Protein AF-A0A6A3EBI2-F1 (afdb_monomer_lite)

Radius of gyration: 30.28 Å; chains: 1; bounding box: 78×58×72 Å

Organism: NCBI:txid53985

Sequence (293 aa):
MKSRADHVVRTELGTLVKALDQPSITAEKAAHAWDVTKTNIVVGILRARREAKRSRKGTYRKKLKRLYRRLKRIAEYARVETGDYPLPHDALDALQAKARELTERIATLKREWARTKAQGLFQSHAWTPGKTTMQFFQRISCKFGDNVIPALSMPNGEVATGPQDKADTLAARWSTVMQGAATSQSNIDQVCHWMPQADGADVAAFANADIITTDRVAAAIRACKPGKACGPDRLGNDWYREYEDLLAPLLTRLYKLWYAAGVFPSSFLTADILCLKKGGGGLRVPMATGSRC

pLDDT: mean 80.33, std 16.61, range [28.33, 97.69]

Secondary structure (DSSP, 8-state):
-HHHHHHHHHHHHHHHHHHHTSTT--HHHHHHHHHHHHHHHHHHHHHHHHHHHHH--S-HHHHHHHHHHHHHHHHHHHHHTTSSSPPPHHHHHHHHHHHHHHHHHHHHHHHHHHHHHHHHHHHHH---TT--THHHHTTS----S---PPPPBPTTS-B--SHHHHHHHHHHHHHHHHSSPPPPHHHHHHHHHTSPPP-SHHHHHHSSGGG--HHHHHHHHHHS-TTPPP-TT---HHHHHHTHHHHHHHHHHHHHHHHHHT---GGGG---------SSSS-----------

Structure (mmCIF, N/CA/C/O backbone):
data_AF-A0A6A3EBI2-F1
#
_entry.id   AF-A0A6A3EBI2-F1
#
loop_
_atom_site.group_PDB
_atom_site.id
_atom_site.type_symbol
_atom_site.label_atom_id
_atom_site.label_alt_id
_atom_site.label_comp_id
_atom_site.label_asym_id
_atom_site.label_entity_id
_atom_site.label_seq_id
_atom_site.pdbx_PDB_ins_code
_atom_site.Cartn_x
_atom_site.Cartn_y
_atom_site.Cartn_z
_atom_site.occupancy
_atom_site.B_iso_or_equiv
_atom_site.auth_seq_id
_atom_site.auth_comp_id
_atom_site.auth_asym_id
_atom_site.auth_atom_id
_atom_site.pdbx_PDB_model_num
ATOM 1 N N . MET A 1 1 ? 6.589 -12.826 -8.577 1.00 60.03 1 MET A N 1
ATOM 2 C CA . MET A 1 1 ? 6.251 -11.467 -8.080 1.00 60.03 1 MET A CA 1
ATOM 3 C C . MET A 1 1 ? 5.370 -11.581 -6.852 1.00 60.03 1 MET A C 1
ATOM 5 O O . MET A 1 1 ? 5.791 -11.071 -5.828 1.00 60.03 1 MET A O 1
ATOM 9 N N . LYS A 1 2 ? 4.238 -12.301 -6.944 1.00 72.50 2 LYS A N 1
ATOM 10 C CA . LYS A 1 2 ? 3.312 -12.547 -5.829 1.00 72.50 2 LYS A CA 1
ATOM 11 C C . LYS A 1 2 ? 4.006 -13.131 -4.585 1.00 72.50 2 LYS A C 1
ATOM 13 O O . LYS A 1 2 ? 4.011 -12.474 -3.562 1.00 72.50 2 LYS A O 1
ATOM 18 N N . SER A 1 3 ? 4.759 -14.225 -4.734 1.00 83.06 3 SER A N 1
ATOM 19 C CA . SER A 1 3 ? 5.489 -14.870 -3.618 1.00 83.06 3 SER A CA 1
ATOM 20 C C . SER A 1 3 ? 6.466 -13.957 -2.844 1.00 83.06 3 SER A C 1
ATOM 22 O O . SER A 1 3 ? 6.566 -14.077 -1.631 1.00 83.06 3 SER A O 1
ATOM 24 N N . ARG A 1 4 ? 7.158 -13.005 -3.496 1.00 85.19 4 ARG A N 1
ATOM 25 C CA . ARG A 1 4 ? 8.083 -12.093 -2.784 1.00 85.19 4 ARG A CA 1
ATOM 26 C C . ARG A 1 4 ? 7.354 -11.009 -1.995 1.00 85.19 4 ARG A C 1
ATOM 28 O O . ARG A 1 4 ? 7.833 -10.611 -0.946 1.00 85.19 4 ARG A O 1
ATOM 35 N N . ALA A 1 5 ? 6.248 -10.501 -2.535 1.00 88.50 5 ALA A N 1
ATOM 36 C CA . ALA A 1 5 ? 5.425 -9.517 -1.839 1.00 88.50 5 ALA A CA 1
ATOM 37 C C . ALA A 1 5 ? 4.689 -10.168 -0.658 1.00 88.50 5 ALA A C 1
ATOM 39 O O . ALA A 1 5 ? 4.679 -9.600 0.423 1.00 88.50 5 ALA A O 1
ATOM 40 N N . ASP A 1 6 ? 4.170 -11.380 -0.858 1.00 92.88 6 ASP A N 1
ATOM 41 C CA . ASP A 1 6 ? 3.509 -12.179 0.179 1.00 92.88 6 ASP A CA 1
ATOM 42 C C . ASP A 1 6 ? 4.455 -12.501 1.347 1.00 92.88 6 ASP A C 1
ATOM 44 O O . ASP A 1 6 ? 4.097 -12.288 2.502 1.00 92.88 6 ASP A O 1
ATOM 48 N N . HIS A 1 7 ? 5.705 -12.890 1.058 1.00 93.88 7 HIS A N 1
ATOM 49 C CA . HIS A 1 7 ? 6.719 -13.097 2.096 1.00 93.88 7 HIS A CA 1
ATOM 50 C C . HIS A 1 7 ? 6.942 -11.843 2.953 1.00 93.88 7 HIS A C 1
ATOM 52 O O . HIS A 1 7 ? 6.914 -11.936 4.173 1.00 93.88 7 HIS A O 1
ATOM 58 N N . VAL A 1 8 ? 7.091 -10.666 2.330 1.00 95.19 8 VAL A N 1
ATOM 59 C CA . VAL A 1 8 ? 7.249 -9.396 3.061 1.00 95.19 8 VAL A CA 1
ATOM 60 C C . VAL A 1 8 ? 6.057 -9.137 3.978 1.00 95.19 8 VAL A C 1
ATOM 62 O O . VAL A 1 8 ? 6.258 -8.843 5.150 1.00 95.19 8 VAL A O 1
ATOM 65 N N . VAL A 1 9 ? 4.826 -9.260 3.470 1.00 96.06 9 VAL A N 1
ATOM 66 C CA . VAL A 1 9 ? 3.624 -8.995 4.275 1.00 96.06 9 VAL A CA 1
ATOM 67 C C . VAL A 1 9 ? 3.578 -9.922 5.487 1.00 96.06 9 VAL A C 1
ATOM 69 O O . VAL A 1 9 ? 3.429 -9.452 6.611 1.00 96.06 9 VAL A O 1
ATOM 72 N N . ARG A 1 10 ? 3.770 -11.228 5.280 1.00 96.75 10 ARG A N 1
ATOM 73 C CA . ARG A 1 10 ? 3.740 -12.223 6.361 1.00 96.75 10 ARG A CA 1
ATOM 74 C C . ARG A 1 10 ? 4.833 -11.986 7.400 1.00 96.75 10 ARG A C 1
ATOM 76 O O . ARG A 1 10 ? 4.567 -12.118 8.590 1.00 96.75 10 ARG A O 1
ATOM 83 N N . THR A 1 11 ? 6.038 -11.618 6.971 1.00 97.19 11 THR A N 1
ATOM 84 C CA . THR A 1 11 ? 7.157 -11.333 7.878 1.00 97.19 11 THR A CA 1
ATOM 85 C C . THR A 1 11 ? 6.899 -10.094 8.733 1.00 97.19 11 THR A C 1
ATOM 87 O O . THR A 1 11 ? 7.099 -10.146 9.947 1.00 97.19 11 THR A O 1
ATOM 90 N N . GLU A 1 12 ? 6.431 -8.998 8.134 1.00 97.69 12 GLU A N 1
ATOM 91 C CA . GLU A 1 12 ? 6.154 -7.754 8.863 1.00 97.69 12 GLU A CA 1
ATOM 92 C C . GLU A 1 12 ? 4.970 -7.925 9.827 1.00 97.69 12 GLU A C 1
ATOM 94 O O . GLU A 1 12 ? 5.081 -7.578 11.001 1.00 97.69 12 GLU A O 1
ATOM 99 N N . LEU A 1 13 ? 3.872 -8.556 9.386 1.00 97.31 13 LEU A N 1
ATOM 100 C CA . LEU A 1 13 ? 2.737 -8.858 10.269 1.00 97.31 13 LEU A CA 1
ATOM 101 C C . LEU A 1 13 ? 3.137 -9.814 11.402 1.00 97.31 13 LEU A C 1
ATOM 103 O O . LEU A 1 13 ? 2.764 -9.592 12.550 1.00 97.31 13 LEU A O 1
ATOM 107 N N . GLY A 1 14 ? 3.942 -10.840 11.113 1.00 96.44 14 GLY A N 1
ATOM 108 C CA . GLY A 1 14 ? 4.454 -11.755 12.135 1.00 96.44 14 GLY A CA 1
ATOM 109 C C . GLY A 1 14 ? 5.371 -11.067 13.149 1.00 96.44 14 GLY A C 1
ATOM 110 O O . GLY A 1 14 ? 5.349 -11.404 14.330 1.00 96.44 14 GLY A O 1
ATOM 111 N N . THR A 1 15 ? 6.154 -10.078 12.712 1.00 96.25 15 THR A N 1
ATOM 112 C CA . THR A 1 15 ? 6.983 -9.253 13.605 1.00 96.25 15 THR A CA 1
ATOM 113 C C . THR A 1 15 ? 6.117 -8.399 14.522 1.00 96.25 15 THR A C 1
ATOM 115 O O . THR A 1 15 ? 6.378 -8.340 15.722 1.00 96.25 15 THR A O 1
ATOM 118 N N . LEU A 1 16 ? 5.052 -7.799 13.986 1.00 96.69 16 LEU A N 1
ATOM 119 C CA . LEU A 1 16 ? 4.109 -7.026 14.785 1.00 96.69 16 LEU A CA 1
ATOM 120 C C . LEU A 1 16 ? 3.384 -7.897 15.819 1.00 96.69 16 LEU A C 1
ATOM 122 O O . LEU A 1 16 ? 3.300 -7.501 16.975 1.00 96.69 16 LEU A O 1
ATOM 126 N N . VAL A 1 17 ? 2.924 -9.095 15.445 1.00 96.12 17 VAL A N 1
ATOM 127 C CA . VAL A 1 17 ? 2.303 -10.040 16.394 1.00 96.12 17 VAL A CA 1
ATOM 128 C C . VAL A 1 17 ? 3.248 -10.332 17.562 1.00 96.12 17 VAL A C 1
ATOM 130 O O . VAL A 1 17 ? 2.862 -10.157 18.714 1.00 96.12 17 VAL A O 1
ATOM 133 N N . LYS A 1 18 ? 4.516 -10.658 17.276 1.00 94.62 18 LYS A N 1
ATOM 134 C CA . LYS A 1 18 ? 5.532 -10.896 18.315 1.00 94.62 18 LYS A CA 1
ATOM 135 C C . LYS A 1 18 ? 5.772 -9.678 19.208 1.00 94.62 18 LYS A C 1
ATOM 137 O O . LYS A 1 18 ? 6.039 -9.841 20.392 1.00 94.62 18 LYS A O 1
ATOM 142 N N . ALA A 1 19 ? 5.704 -8.468 18.653 1.00 92.69 19 ALA A N 1
ATOM 143 C CA . ALA A 1 19 ? 5.833 -7.239 19.432 1.00 92.69 19 ALA A CA 1
ATOM 144 C C . ALA A 1 19 ? 4.628 -7.024 20.362 1.00 92.69 19 ALA A C 1
ATOM 146 O O . ALA A 1 19 ? 4.804 -6.571 21.488 1.00 92.69 19 ALA A O 1
ATOM 147 N N . LEU A 1 20 ? 3.420 -7.391 19.924 1.00 92.62 20 LEU A N 1
ATOM 148 C CA . LEU A 1 20 ? 2.214 -7.314 20.751 1.00 92.62 20 LEU A CA 1
ATOM 149 C C . LEU A 1 20 ? 2.204 -8.344 21.885 1.00 92.62 20 LEU A C 1
ATOM 151 O O . LEU A 1 20 ? 1.571 -8.101 22.908 1.00 92.62 20 LEU A O 1
ATOM 155 N N . ASP A 1 21 ? 2.880 -9.481 21.718 1.00 92.00 21 ASP A N 1
ATOM 156 C CA . ASP A 1 21 ? 3.027 -10.512 22.758 1.00 92.00 21 ASP A CA 1
ATOM 157 C C . ASP A 1 21 ? 3.971 -10.101 23.895 1.00 92.00 21 ASP A C 1
ATOM 159 O O . ASP A 1 21 ? 4.057 -10.791 24.910 1.00 92.00 21 ASP A O 1
ATOM 163 N N . GLN A 1 22 ? 4.661 -8.966 23.764 1.00 90.62 22 GLN A N 1
ATOM 164 C CA . GLN A 1 22 ? 5.499 -8.448 24.834 1.00 90.62 22 GLN A CA 1
ATOM 165 C C . GLN A 1 22 ? 4.635 -7.824 25.943 1.00 90.62 22 GLN A C 1
ATOM 167 O O . GLN A 1 22 ? 3.816 -6.949 25.660 1.00 90.62 22 GLN A O 1
ATOM 172 N N . PRO A 1 23 ? 4.855 -8.179 27.221 1.00 82.44 23 PRO A N 1
ATOM 173 C CA . PRO A 1 23 ? 4.034 -7.699 28.338 1.00 82.44 23 PRO A CA 1
ATOM 174 C C . PRO A 1 23 ? 4.147 -6.186 28.600 1.00 82.44 23 PRO A C 1
ATOM 176 O O . PRO A 1 23 ? 3.351 -5.630 29.344 1.00 82.44 23 PRO A O 1
ATOM 179 N N . SER A 1 24 ? 5.126 -5.505 27.997 1.00 85.56 24 SER A N 1
ATOM 180 C CA . SER A 1 24 ? 5.377 -4.065 28.150 1.00 85.56 24 SER A CA 1
ATOM 181 C C . SER A 1 24 ? 4.797 -3.203 27.020 1.00 85.56 24 SER A C 1
ATOM 183 O O . SER A 1 24 ? 5.109 -2.005 26.929 1.00 85.56 24 SER A O 1
ATOM 185 N N . ILE A 1 25 ? 3.996 -3.795 26.125 1.00 90.81 25 ILE A N 1
ATOM 186 C CA . ILE A 1 25 ? 3.392 -3.059 25.018 1.00 90.81 25 ILE A CA 1
ATOM 187 C C . ILE A 1 25 ? 2.247 -2.177 25.532 1.00 90.81 25 ILE A C 1
ATOM 189 O O . ILE A 1 25 ? 1.278 -2.651 26.117 1.00 90.81 25 ILE A O 1
ATOM 193 N N . THR A 1 26 ? 2.370 -0.868 25.321 1.00 95.06 26 THR A N 1
ATOM 194 C CA . THR A 1 26 ? 1.300 0.096 25.612 1.00 95.06 26 THR A CA 1
ATOM 195 C C . THR A 1 26 ? 0.471 0.354 24.356 1.00 95.06 26 THR A C 1
ATOM 197 O O . THR A 1 26 ? 0.907 0.041 23.241 1.00 95.06 26 THR A O 1
ATOM 200 N N . ALA A 1 27 ? -0.713 0.950 24.510 1.00 95.00 27 ALA A N 1
ATOM 201 C CA . ALA A 1 27 ? -1.573 1.295 23.381 1.00 95.00 27 ALA A CA 1
ATOM 202 C C . ALA A 1 27 ? -0.884 2.260 22.399 1.00 95.00 27 ALA A C 1
ATOM 204 O O . ALA A 1 27 ? -0.968 2.060 21.187 1.00 95.00 27 ALA A O 1
ATOM 205 N N . GLU A 1 28 ? -0.119 3.235 22.899 1.00 95.50 28 GLU A N 1
ATOM 206 C CA . GLU A 1 28 ? 0.652 4.194 22.095 1.00 95.50 28 GLU A CA 1
ATOM 207 C C . GLU A 1 28 ? 1.753 3.488 21.301 1.00 95.50 28 GLU A C 1
ATOM 209 O O . GLU A 1 28 ? 1.915 3.720 20.101 1.00 95.50 28 GLU A O 1
ATOM 214 N N . LYS A 1 29 ? 2.499 2.584 21.953 1.00 95.75 29 LYS A N 1
ATOM 215 C CA . LYS A 1 29 ? 3.545 1.800 21.284 1.00 95.75 29 LYS A CA 1
ATOM 216 C C . LYS A 1 29 ? 2.949 0.893 20.214 1.00 95.75 29 LYS A C 1
ATOM 218 O O . LYS A 1 29 ? 3.513 0.800 19.128 1.00 95.75 29 LYS A O 1
ATOM 223 N N . ALA A 1 30 ? 1.807 0.262 20.487 1.00 96.44 30 ALA A N 1
ATOM 224 C CA . ALA A 1 30 ? 1.097 -0.560 19.513 1.00 96.44 30 ALA A CA 1
ATOM 225 C C . ALA A 1 30 ? 0.568 0.269 18.330 1.00 96.44 30 ALA A C 1
ATOM 227 O O . ALA A 1 30 ? 0.684 -0.159 17.181 1.00 96.44 30 ALA A O 1
ATOM 228 N N . ALA A 1 31 ? 0.037 1.469 18.590 1.00 96.44 31 ALA A N 1
ATOM 229 C CA . ALA A 1 31 ? -0.425 2.398 17.560 1.00 96.44 31 ALA A CA 1
ATOM 230 C C . ALA A 1 31 ? 0.725 2.832 16.638 1.00 96.44 31 ALA A C 1
ATOM 232 O O . ALA A 1 31 ? 0.615 2.749 15.414 1.00 96.44 31 ALA A O 1
ATOM 233 N N . HIS A 1 32 ? 1.868 3.201 17.223 1.00 95.94 32 HIS A N 1
ATOM 234 C CA . HIS A 1 32 ? 3.077 3.522 16.470 1.00 95.94 32 HIS A CA 1
ATOM 235 C C . HIS A 1 32 ? 3.604 2.314 15.680 1.00 95.94 32 HIS A C 1
ATOM 237 O O . HIS A 1 32 ? 3.918 2.432 14.494 1.00 95.94 32 HIS A O 1
ATOM 243 N N . ALA A 1 33 ? 3.661 1.136 16.307 1.00 96.31 33 ALA A N 1
ATOM 244 C CA . ALA A 1 33 ? 4.130 -0.089 15.667 1.00 96.31 33 ALA A CA 1
ATOM 245 C C . ALA A 1 33 ? 3.264 -0.476 14.459 1.00 96.31 33 ALA A C 1
ATOM 247 O O . ALA A 1 33 ? 3.805 -0.919 13.443 1.00 96.31 33 ALA A O 1
ATOM 248 N N . TRP A 1 34 ? 1.946 -0.264 14.520 1.00 97.12 34 TRP A N 1
ATOM 249 C CA . TRP A 1 34 ? 1.047 -0.476 13.383 1.00 97.12 34 TRP A CA 1
ATOM 250 C C . TRP A 1 34 ? 1.392 0.424 12.190 1.00 97.12 34 TRP A C 1
ATOM 252 O O . TRP A 1 34 ? 1.537 -0.066 11.067 1.00 97.12 34 TRP A O 1
ATOM 262 N N . ASP A 1 35 ? 1.596 1.722 12.417 1.00 95.81 35 ASP A N 1
ATOM 263 C CA . ASP A 1 35 ? 1.934 2.673 11.352 1.00 95.81 35 ASP A CA 1
ATOM 264 C C . ASP A 1 35 ? 3.305 2.391 10.722 1.00 95.81 35 ASP A C 1
ATOM 266 O O . ASP A 1 35 ? 3.458 2.419 9.491 1.00 95.81 35 ASP A O 1
ATOM 270 N N . VAL A 1 36 ? 4.291 2.034 11.550 1.00 96.19 36 VAL A N 1
ATOM 271 C CA . VAL A 1 36 ? 5.609 1.576 11.086 1.00 96.19 36 VAL A CA 1
ATOM 272 C C . VAL A 1 36 ? 5.472 0.302 10.249 1.00 96.19 36 VAL A C 1
ATOM 274 O O . VAL A 1 36 ? 6.021 0.227 9.149 1.00 96.19 36 VAL A O 1
ATOM 277 N N . THR A 1 37 ? 4.680 -0.668 10.709 1.00 97.31 37 THR A N 1
ATOM 278 C CA . THR A 1 37 ? 4.447 -1.938 10.002 1.00 97.31 37 THR A CA 1
ATOM 279 C C . THR A 1 37 ? 3.809 -1.705 8.633 1.00 97.31 37 THR A C 1
ATOM 281 O O . THR A 1 37 ? 4.314 -2.210 7.628 1.00 97.31 37 THR A O 1
ATOM 284 N N . LYS A 1 38 ? 2.754 -0.880 8.545 1.00 95.81 38 LYS A N 1
ATOM 285 C CA . LYS A 1 38 ? 2.140 -0.509 7.256 1.00 95.81 38 LYS A CA 1
ATOM 286 C C . LYS A 1 38 ? 3.170 0.102 6.305 1.00 95.81 38 LYS A C 1
ATOM 288 O O . LYS A 1 38 ? 3.262 -0.296 5.141 1.00 95.81 38 LYS A O 1
ATOM 293 N N . THR A 1 39 ? 3.992 1.020 6.811 1.00 95.56 39 THR A N 1
ATOM 294 C CA . THR A 1 39 ? 5.050 1.675 6.028 1.00 95.56 39 THR A CA 1
ATOM 295 C C . THR A 1 39 ? 6.074 0.664 5.507 1.00 95.56 39 THR A C 1
ATOM 297 O O . THR A 1 39 ? 6.391 0.663 4.311 1.00 95.56 39 THR A O 1
ATOM 300 N N . ASN A 1 40 ? 6.554 -0.239 6.364 1.00 96.81 40 ASN A N 1
ATOM 301 C CA . ASN A 1 40 ? 7.511 -1.279 5.992 1.00 96.81 40 ASN A CA 1
ATOM 302 C C . ASN A 1 40 ? 6.946 -2.219 4.927 1.00 96.81 40 ASN A C 1
ATOM 304 O O . ASN A 1 40 ? 7.619 -2.492 3.928 1.00 96.81 40 ASN A O 1
ATOM 308 N N . ILE A 1 41 ? 5.689 -2.644 5.082 1.00 96.50 41 ILE A N 1
ATOM 309 C CA . ILE A 1 41 ? 4.988 -3.486 4.109 1.00 96.50 41 ILE A CA 1
ATOM 310 C C . ILE A 1 41 ? 4.948 -2.801 2.743 1.00 96.50 41 ILE A C 1
ATOM 312 O O . ILE A 1 41 ? 5.350 -3.390 1.736 1.00 96.50 41 ILE A O 1
ATOM 316 N N . VAL A 1 42 ? 4.532 -1.535 2.686 1.00 94.44 42 VAL A N 1
ATOM 317 C CA . VAL A 1 42 ? 4.457 -0.773 1.431 1.00 94.44 42 VAL A CA 1
ATOM 318 C C . VAL A 1 42 ? 5.834 -0.659 0.779 1.00 94.44 42 VAL A C 1
ATOM 320 O O . VAL A 1 42 ? 5.994 -0.942 -0.415 1.00 94.44 42 VAL A O 1
ATOM 323 N N . VAL A 1 43 ? 6.858 -0.285 1.550 1.00 94.88 43 VAL A N 1
ATOM 324 C CA . VAL A 1 43 ? 8.238 -0.169 1.059 1.00 94.88 43 VAL A CA 1
ATOM 325 C C . VAL A 1 43 ? 8.747 -1.517 0.546 1.00 94.88 43 VAL A C 1
ATOM 327 O O . VAL A 1 43 ? 9.326 -1.582 -0.546 1.00 94.88 43 VAL A O 1
ATOM 330 N N . GLY A 1 44 ? 8.506 -2.597 1.283 1.00 94.62 44 GLY A N 1
ATOM 331 C CA . GLY A 1 44 ? 8.927 -3.944 0.925 1.00 94.62 44 GLY A CA 1
ATOM 332 C C . GLY A 1 44 ? 8.213 -4.473 -0.324 1.00 94.62 44 GLY A C 1
ATOM 333 O O . GLY A 1 44 ? 8.879 -4.966 -1.238 1.00 94.62 44 GLY A O 1
ATOM 334 N N . ILE A 1 45 ? 6.901 -4.255 -0.470 1.00 92.38 45 ILE A N 1
ATOM 335 C CA . ILE A 1 45 ? 6.147 -4.575 -1.696 1.00 92.38 45 ILE A CA 1
ATOM 336 C C . ILE A 1 45 ? 6.720 -3.805 -2.896 1.00 92.38 45 ILE A C 1
ATOM 338 O O . ILE A 1 45 ? 6.932 -4.372 -3.978 1.00 92.38 45 ILE A O 1
ATOM 342 N N . LEU A 1 46 ? 7.022 -2.512 -2.731 1.00 91.69 46 LEU A N 1
ATOM 343 C CA . LEU A 1 46 ? 7.615 -1.693 -3.791 1.00 91.69 46 LEU A CA 1
ATOM 344 C C . LEU A 1 46 ? 9.016 -2.182 -4.184 1.00 91.69 46 LEU A C 1
ATOM 346 O O . LEU A 1 46 ? 9.326 -2.238 -5.385 1.00 91.69 46 LEU A O 1
ATOM 350 N N . ARG A 1 47 ? 9.851 -2.574 -3.213 1.00 92.56 47 ARG A N 1
ATOM 351 C CA . ARG A 1 47 ? 11.167 -3.191 -3.454 1.00 92.56 47 ARG A CA 1
ATOM 352 C C . ARG A 1 47 ? 11.021 -4.523 -4.185 1.00 92.56 47 ARG A C 1
ATOM 354 O O . ARG A 1 47 ? 11.584 -4.662 -5.273 1.00 92.56 47 ARG A O 1
ATOM 361 N N . ALA A 1 48 ? 10.169 -5.426 -3.704 1.00 90.38 48 ALA A N 1
ATOM 362 C CA . ALA A 1 48 ? 9.891 -6.715 -4.336 1.00 90.38 48 ALA A CA 1
ATOM 363 C C . ALA A 1 48 ? 9.412 -6.548 -5.789 1.00 90.38 48 ALA A C 1
ATOM 365 O O . ALA A 1 48 ? 9.866 -7.248 -6.703 1.00 90.38 48 ALA A O 1
ATOM 366 N N . ARG A 1 49 ? 8.549 -5.557 -6.054 1.00 87.62 49 ARG A N 1
ATOM 367 C CA . ARG A 1 49 ? 8.100 -5.210 -7.412 1.00 87.62 49 ARG A CA 1
ATOM 368 C C . ARG A 1 49 ? 9.245 -4.681 -8.275 1.00 87.62 49 ARG A C 1
ATOM 370 O O . ARG A 1 49 ? 9.335 -5.023 -9.459 1.00 87.62 49 ARG A O 1
ATOM 377 N N . ARG A 1 50 ? 10.112 -3.829 -7.723 1.00 87.94 50 ARG A N 1
ATOM 378 C CA . ARG A 1 50 ? 11.283 -3.279 -8.423 1.00 87.94 50 ARG A CA 1
ATOM 379 C C . ARG A 1 50 ? 12.280 -4.383 -8.771 1.00 87.94 50 ARG A C 1
ATOM 381 O O . ARG A 1 50 ? 12.741 -4.438 -9.909 1.00 87.94 50 ARG A O 1
ATOM 388 N N . GLU A 1 51 ? 12.559 -5.287 -7.847 1.00 87.31 51 GLU A N 1
ATOM 389 C CA . GLU A 1 51 ? 13.431 -6.442 -8.054 1.00 87.31 51 GLU A CA 1
ATOM 390 C C . GLU A 1 51 ? 12.861 -7.425 -9.066 1.00 87.31 51 GLU A C 1
ATOM 392 O O . GLU A 1 51 ? 13.576 -7.839 -9.972 1.00 87.31 51 GLU A O 1
ATOM 397 N N . ALA A 1 52 ? 11.563 -7.730 -8.997 1.00 85.38 52 ALA A N 1
ATOM 398 C CA . ALA A 1 52 ? 10.904 -8.565 -9.996 1.00 85.38 52 ALA A CA 1
ATOM 399 C C . ALA A 1 52 ? 10.991 -7.940 -11.401 1.00 85.38 52 ALA A C 1
ATOM 401 O O . ALA A 1 52 ? 11.200 -8.635 -12.394 1.00 85.38 52 ALA A O 1
ATOM 402 N N . LYS A 1 53 ? 10.881 -6.609 -11.517 1.00 81.62 53 LYS A N 1
ATOM 403 C CA . LYS A 1 53 ? 11.129 -5.905 -12.788 1.00 81.62 53 LYS A CA 1
ATOM 404 C C . LYS A 1 53 ? 12.603 -5.991 -13.210 1.00 81.62 53 LYS A C 1
ATOM 406 O O . LYS A 1 53 ? 12.886 -6.103 -14.405 1.00 81.62 53 LYS A O 1
ATOM 411 N N . ARG A 1 54 ? 13.543 -5.940 -12.260 1.00 81.25 54 ARG A N 1
ATOM 412 C CA . ARG A 1 54 ? 14.987 -6.066 -12.515 1.00 81.25 54 ARG A CA 1
ATOM 413 C C . ARG A 1 54 ? 15.395 -7.489 -12.902 1.00 81.25 54 ARG A C 1
ATOM 415 O O . ARG A 1 54 ? 16.262 -7.608 -13.762 1.00 81.25 54 ARG A O 1
ATOM 422 N N . SER A 1 55 ? 14.764 -8.537 -12.381 1.00 82.38 55 SER A N 1
ATOM 423 C CA . SER A 1 55 ? 15.101 -9.930 -12.709 1.00 82.38 55 SER A CA 1
ATOM 424 C C . SER A 1 55 ? 14.631 -10.353 -14.103 1.00 82.38 55 SER A C 1
ATOM 426 O O . SER A 1 55 ? 15.265 -11.199 -14.727 1.00 82.38 55 SER A O 1
ATOM 428 N N . ARG A 1 56 ? 13.587 -9.715 -14.656 1.00 80.38 56 ARG A N 1
ATOM 429 C CA . ARG A 1 56 ? 13.106 -9.986 -16.025 1.00 80.38 56 ARG A CA 1
ATOM 430 C C . ARG A 1 56 ? 14.210 -9.760 -17.062 1.00 80.38 56 ARG A C 1
ATOM 432 O O . ARG A 1 56 ? 14.597 -8.616 -17.325 1.00 80.38 56 ARG A O 1
ATOM 439 N N . LYS A 1 57 ? 14.726 -10.827 -17.669 1.00 77.62 57 LYS A N 1
ATOM 440 C CA . LYS A 1 57 ? 15.680 -10.759 -18.790 1.00 77.62 57 LYS A CA 1
ATOM 441 C C . LYS A 1 57 ? 14.919 -10.570 -20.114 1.00 77.62 57 LYS A C 1
ATOM 443 O O . LYS A 1 57 ? 13.699 -10.657 -20.155 1.00 77.62 57 LYS A O 1
ATOM 448 N N . GLY A 1 58 ? 15.617 -10.178 -21.180 1.00 78.69 58 GLY A N 1
ATOM 449 C CA . GLY A 1 58 ? 15.048 -10.154 -22.540 1.00 78.69 58 GLY A CA 1
ATOM 450 C C . GLY A 1 58 ? 13.970 -9.104 -22.865 1.00 78.69 58 GLY A C 1
ATOM 451 O O . GLY A 1 58 ? 13.555 -9.029 -24.015 1.00 78.69 58 GLY A O 1
ATOM 452 N N . THR A 1 59 ? 13.530 -8.258 -21.924 1.00 86.00 59 THR A N 1
ATOM 453 C CA . THR A 1 59 ? 12.458 -7.274 -22.204 1.00 86.00 59 THR A CA 1
ATOM 454 C C . THR A 1 59 ? 12.846 -6.249 -23.281 1.00 86.00 59 THR A C 1
ATOM 456 O O . THR A 1 59 ? 13.987 -5.774 -23.287 1.00 86.00 59 THR A O 1
ATOM 459 N N . TYR A 1 60 ? 11.881 -5.817 -24.107 1.00 87.62 60 TYR A N 1
ATOM 460 C CA . TYR A 1 60 ? 12.066 -4.760 -25.118 1.00 87.62 60 TYR A CA 1
ATOM 461 C C . TYR A 1 60 ? 12.731 -3.501 -24.548 1.00 87.62 60 TYR A C 1
ATOM 463 O O . TYR A 1 60 ? 13.706 -3.016 -25.109 1.00 87.62 60 TYR A O 1
ATOM 471 N N . ARG A 1 61 ? 12.301 -3.027 -23.367 1.00 85.88 61 ARG A N 1
ATOM 472 C CA . ARG A 1 61 ? 12.922 -1.873 -22.685 1.00 85.88 61 ARG A CA 1
ATOM 473 C C . ARG A 1 61 ? 14.412 -2.074 -22.402 1.00 85.88 61 ARG A C 1
ATOM 475 O O . ARG A 1 61 ? 15.202 -1.157 -22.598 1.00 85.88 61 ARG A O 1
ATOM 482 N N . LYS A 1 62 ? 14.813 -3.262 -21.937 1.00 87.19 62 LYS A N 1
ATOM 483 C CA . LYS A 1 62 ? 16.228 -3.569 -21.669 1.00 87.19 62 LYS A CA 1
ATOM 484 C C . LYS A 1 62 ? 17.032 -3.721 -22.958 1.00 87.19 62 LYS A C 1
ATOM 486 O O . LYS A 1 62 ? 18.156 -3.230 -23.005 1.00 87.19 62 LYS A O 1
ATOM 491 N N . LYS A 1 63 ? 16.466 -4.367 -23.984 1.00 91.19 63 LYS A N 1
ATOM 492 C CA . LYS A 1 63 ? 17.079 -4.476 -25.316 1.00 91.19 63 LYS A CA 1
ATOM 493 C C . LYS A 1 63 ? 17.307 -3.079 -25.922 1.00 91.19 63 LYS A C 1
ATOM 495 O O . LYS A 1 63 ? 18.442 -2.754 -26.249 1.00 91.19 63 LYS A O 1
ATOM 500 N N . LEU A 1 64 ? 16.290 -2.211 -25.917 1.00 92.44 64 LEU A N 1
ATOM 501 C CA . LEU A 1 64 ? 16.394 -0.811 -26.356 1.00 92.44 64 LEU A CA 1
ATOM 502 C C . LEU A 1 64 ? 17.444 -0.033 -25.557 1.00 92.44 64 LEU A C 1
ATOM 504 O O . LEU A 1 64 ? 18.306 0.606 -26.146 1.00 92.44 64 LEU A O 1
ATOM 508 N N . LYS A 1 65 ? 17.441 -0.133 -24.219 1.00 91.81 65 LYS A N 1
ATOM 509 C CA . LYS A 1 65 ? 18.447 0.532 -23.372 1.00 91.81 65 LYS A CA 1
ATOM 510 C C . LYS A 1 65 ? 19.878 0.112 -23.731 1.00 91.81 65 LYS A C 1
ATOM 512 O O . LYS A 1 65 ? 20.781 0.942 -23.691 1.00 91.81 65 LYS A O 1
ATOM 517 N N . ARG A 1 66 ? 20.102 -1.165 -24.064 1.00 91.62 66 ARG A N 1
ATOM 518 C CA . ARG A 1 66 ? 21.417 -1.665 -24.506 1.00 91.62 66 ARG A CA 1
ATOM 519 C C . ARG A 1 66 ? 21.817 -1.086 -25.863 1.00 91.62 66 ARG A C 1
ATOM 521 O O . ARG A 1 66 ? 22.962 -0.670 -25.995 1.00 91.62 66 ARG A O 1
ATOM 528 N N . LEU A 1 67 ? 20.892 -1.025 -26.822 1.00 93.56 67 LEU A N 1
ATOM 529 C CA . LEU A 1 67 ? 21.146 -0.446 -28.145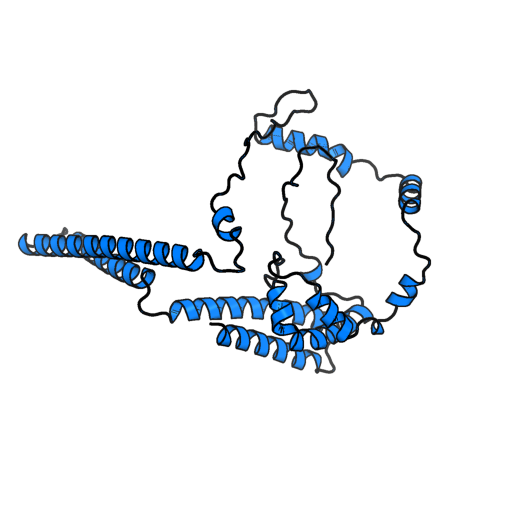 1.00 93.56 67 LEU A CA 1
ATOM 530 C C . LEU A 1 67 ? 21.448 1.055 -28.055 1.00 93.56 67 LEU A C 1
ATOM 532 O O . LEU A 1 67 ? 22.478 1.486 -28.559 1.00 93.56 67 LEU A O 1
ATOM 536 N N . TYR A 1 68 ? 20.653 1.826 -27.305 1.00 94.38 68 TYR A N 1
ATOM 537 C CA . TYR A 1 68 ? 20.919 3.252 -27.077 1.00 94.38 68 TYR A CA 1
ATOM 538 C C . TYR A 1 68 ? 22.281 3.511 -26.423 1.00 94.38 68 TYR A C 1
ATOM 540 O O . TYR A 1 68 ? 22.980 4.440 -26.806 1.00 94.38 68 TYR A O 1
ATOM 548 N N . ARG A 1 69 ? 22.707 2.666 -25.473 1.00 94.25 69 ARG A N 1
ATOM 549 C CA . ARG A 1 69 ? 24.054 2.757 -24.878 1.00 94.25 69 ARG A CA 1
ATOM 550 C C . ARG A 1 69 ? 25.178 2.426 -25.861 1.00 94.25 69 ARG A C 1
ATOM 552 O O . ARG A 1 69 ? 26.288 2.904 -25.672 1.00 94.25 69 ARG A O 1
ATOM 559 N N . ARG A 1 70 ? 24.946 1.550 -26.843 1.00 93.06 70 ARG A N 1
ATOM 560 C CA . ARG A 1 70 ? 25.929 1.278 -27.905 1.00 93.06 70 ARG A CA 1
ATOM 561 C C . ARG A 1 70 ? 26.007 2.462 -28.867 1.00 93.06 70 ARG A C 1
ATOM 563 O O . ARG A 1 70 ? 27.103 2.935 -29.112 1.00 93.06 70 ARG A O 1
ATOM 570 N N . LEU A 1 71 ? 24.860 2.995 -29.289 1.00 92.50 71 LEU A N 1
ATOM 571 C CA . LEU A 1 71 ? 24.793 4.170 -30.159 1.00 92.50 71 LEU A CA 1
ATOM 572 C C . LEU A 1 71 ? 25.453 5.398 -29.512 1.00 92.50 71 LEU A C 1
ATOM 574 O O . LEU A 1 71 ? 26.256 6.061 -30.154 1.00 92.50 71 LEU A O 1
ATOM 578 N N . LYS A 1 72 ? 25.187 5.652 -28.221 1.00 92.56 72 LYS A N 1
ATOM 579 C CA . LYS A 1 72 ? 25.833 6.745 -27.476 1.00 92.56 72 LYS A CA 1
ATOM 580 C C . LYS A 1 72 ? 27.356 6.594 -27.442 1.00 92.56 72 LYS A C 1
ATOM 582 O O . LYS A 1 72 ? 28.049 7.570 -27.673 1.00 92.56 72 LYS A O 1
ATOM 587 N N . ARG A 1 73 ? 27.862 5.376 -27.213 1.00 90.25 73 ARG A N 1
ATOM 588 C CA . ARG A 1 73 ? 29.308 5.101 -27.207 1.00 90.25 73 ARG A CA 1
ATOM 589 C C . ARG A 1 73 ? 29.956 5.338 -28.568 1.00 90.25 73 ARG A C 1
ATOM 591 O O . ARG A 1 73 ? 31.043 5.885 -28.605 1.00 90.25 73 ARG A O 1
ATOM 598 N N . ILE A 1 74 ? 29.286 4.973 -29.663 1.00 88.44 74 ILE A N 1
ATOM 599 C CA . ILE A 1 74 ? 29.777 5.270 -31.020 1.00 88.44 74 ILE A CA 1
ATOM 600 C C . ILE A 1 74 ? 29.824 6.784 -31.254 1.00 88.44 74 ILE A C 1
ATOM 602 O O . ILE A 1 74 ? 30.814 7.286 -31.767 1.00 88.44 74 ILE A O 1
ATOM 606 N N . ALA A 1 75 ? 28.790 7.516 -30.832 1.00 84.75 75 ALA A N 1
ATOM 607 C CA . ALA A 1 75 ? 28.758 8.972 -30.957 1.00 84.75 75 ALA A CA 1
ATOM 608 C C . ALA A 1 75 ? 29.814 9.677 -30.083 1.00 84.75 75 ALA A C 1
ATOM 610 O O . ALA A 1 75 ? 30.349 10.700 -30.489 1.00 84.75 75 ALA A O 1
ATOM 611 N N . GLU A 1 76 ? 30.106 9.154 -28.888 1.00 85.31 76 GLU A N 1
ATOM 612 C CA . GLU A 1 76 ? 31.184 9.650 -28.019 1.00 85.31 76 GLU A CA 1
ATOM 613 C C . GLU A 1 76 ? 32.562 9.361 -28.629 1.00 85.31 76 GLU A C 1
ATOM 615 O O . GLU A 1 76 ? 33.383 10.266 -28.703 1.00 85.31 76 GLU A O 1
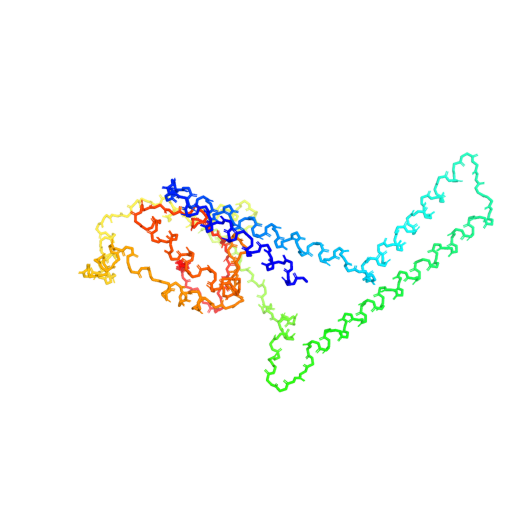ATOM 620 N N . TYR A 1 77 ? 32.785 8.145 -29.133 1.00 81.88 77 TYR A N 1
ATOM 621 C CA . TYR A 1 77 ? 34.036 7.743 -29.785 1.00 81.88 77 TYR A CA 1
ATOM 622 C C . TYR A 1 77 ? 34.341 8.620 -31.010 1.00 81.88 77 TYR A C 1
ATOM 624 O O . TYR A 1 77 ? 35.398 9.235 -31.083 1.00 81.88 77 TYR A O 1
ATOM 632 N N . ALA A 1 78 ? 33.345 8.817 -31.881 1.00 76.31 78 ALA A N 1
ATOM 633 C CA . ALA A 1 78 ? 33.464 9.685 -33.051 1.00 76.31 78 ALA A CA 1
ATOM 634 C C . ALA A 1 78 ? 33.711 11.172 -32.717 1.00 76.31 78 ALA A C 1
ATOM 636 O O . ALA A 1 78 ? 34.170 11.902 -33.582 1.00 76.31 78 ALA A O 1
ATOM 637 N N . ARG A 1 79 ? 33.388 11.636 -31.497 1.00 72.44 79 ARG A N 1
ATOM 638 C CA . ARG A 1 79 ? 33.652 13.018 -31.046 1.00 72.44 79 ARG A CA 1
ATOM 639 C C . ARG A 1 79 ? 35.046 13.195 -30.449 1.00 72.44 79 ARG A C 1
ATOM 641 O O . ARG A 1 79 ? 35.623 14.268 -30.592 1.00 72.44 79 ARG A O 1
ATOM 648 N N . VAL A 1 80 ? 35.555 12.184 -29.744 1.00 66.31 80 VAL A N 1
ATOM 649 C CA . VAL A 1 80 ? 36.865 12.237 -29.070 1.00 66.31 80 VAL A CA 1
ATOM 650 C C . VAL A 1 80 ? 38.010 12.216 -30.087 1.00 66.31 80 VAL A C 1
ATOM 652 O O . VAL A 1 80 ? 38.986 12.932 -29.906 1.00 66.31 80 VAL A O 1
ATOM 655 N N . GLU A 1 81 ? 37.871 11.476 -31.187 1.00 58.56 81 GLU A N 1
ATOM 656 C CA . GLU A 1 81 ? 38.909 11.375 -32.231 1.00 58.56 81 GLU A CA 1
ATOM 657 C C . GLU A 1 81 ? 38.773 12.412 -33.364 1.00 58.56 81 GLU A C 1
ATOM 659 O O . GLU A 1 81 ? 39.486 12.356 -34.358 1.00 58.56 81 GLU A O 1
ATOM 664 N N . THR A 1 82 ? 37.871 13.386 -33.229 1.00 56.84 82 THR A N 1
ATOM 665 C CA . THR A 1 82 ? 37.885 14.619 -34.045 1.00 56.84 82 THR A CA 1
ATOM 666 C C . THR A 1 82 ? 38.772 15.725 -33.443 1.00 56.84 82 THR A C 1
ATOM 668 O O . THR A 1 82 ? 38.763 16.845 -33.947 1.00 56.84 82 THR A O 1
ATOM 671 N N . GLY A 1 83 ? 39.505 15.431 -32.357 1.00 63.56 83 GLY A N 1
ATOM 672 C CA . GLY A 1 83 ? 40.588 16.269 -31.812 1.00 63.56 83 GLY A CA 1
ATOM 673 C C . GLY A 1 83 ? 41.918 16.097 -32.570 1.00 63.56 83 GLY A C 1
ATOM 674 O O . GLY A 1 83 ? 41.892 15.679 -33.720 1.00 63.56 83 GLY A O 1
ATOM 675 N N . ASP A 1 84 ? 43.060 16.385 -31.922 1.00 58.25 84 ASP A N 1
ATOM 676 C CA . ASP A 1 84 ? 44.430 16.540 -32.489 1.00 58.25 84 ASP A CA 1
ATOM 677 C C . ASP A 1 84 ? 44.921 15.502 -33.529 1.00 58.25 84 ASP A C 1
ATOM 679 O O . ASP A 1 84 ? 45.895 15.767 -34.230 1.00 58.25 84 ASP A O 1
ATOM 683 N N . TYR A 1 85 ? 44.260 14.351 -33.681 1.00 64.06 85 TYR A N 1
ATOM 684 C CA . TYR A 1 85 ? 44.501 13.391 -34.760 1.00 64.06 85 TYR A CA 1
ATOM 685 C C . TYR A 1 85 ? 43.170 12.915 -35.363 1.00 64.06 85 TYR A C 1
ATOM 687 O O . TYR A 1 85 ? 42.501 12.084 -34.743 1.00 64.06 85 TYR A O 1
ATOM 695 N N . PRO A 1 86 ? 42.775 13.395 -36.558 1.00 67.94 86 PRO A N 1
ATOM 696 C CA . PRO A 1 86 ? 41.550 12.946 -37.205 1.00 67.94 86 PRO A CA 1
ATOM 697 C C . PRO A 1 86 ? 41.638 11.465 -37.591 1.00 67.94 86 PRO A C 1
ATOM 699 O O . PRO A 1 86 ? 42.642 10.996 -38.131 1.00 67.94 86 PRO A O 1
ATOM 702 N N . LEU A 1 87 ? 40.551 10.735 -37.340 1.00 69.56 87 LEU A N 1
ATOM 703 C CA . LEU A 1 87 ? 40.364 9.364 -37.815 1.00 69.56 87 LEU A CA 1
ATOM 704 C C . LEU A 1 87 ? 40.582 9.247 -39.335 1.00 69.56 87 LEU A C 1
ATOM 706 O O . LEU A 1 87 ? 40.086 10.093 -40.085 1.00 69.56 87 LEU A O 1
ATOM 710 N N . PRO A 1 88 ? 41.194 8.148 -39.816 1.00 79.81 88 PRO A N 1
ATOM 711 C CA . PRO A 1 88 ? 41.153 7.789 -41.229 1.00 79.81 88 PRO A CA 1
ATOM 712 C C . PRO A 1 88 ? 39.705 7.715 -41.738 1.00 79.81 88 PRO A C 1
ATOM 714 O O . PRO A 1 88 ? 38.823 7.221 -41.026 1.00 79.81 88 PRO A O 1
ATOM 717 N N . HIS A 1 89 ? 39.460 8.159 -42.975 1.00 77.25 89 HIS A N 1
ATOM 718 C CA . HIS A 1 89 ? 38.120 8.170 -43.583 1.00 77.25 89 HIS A CA 1
ATOM 719 C C . HIS A 1 89 ? 37.407 6.810 -43.483 1.00 77.25 89 HIS A C 1
ATOM 721 O O . HIS A 1 89 ? 36.254 6.758 -43.057 1.00 77.25 89 HIS A O 1
ATOM 727 N N . ASP A 1 90 ? 38.123 5.710 -43.724 1.00 81.62 90 ASP A N 1
ATOM 728 C CA . ASP A 1 90 ? 37.586 4.345 -43.630 1.00 81.62 90 ASP A CA 1
ATOM 729 C C . ASP A 1 90 ? 37.059 3.998 -42.225 1.00 81.62 90 ASP A C 1
ATOM 731 O O . ASP A 1 90 ? 36.055 3.297 -42.063 1.00 81.62 90 ASP A O 1
ATOM 735 N N . ALA A 1 91 ? 37.719 4.504 -41.179 1.00 80.19 91 ALA A N 1
ATOM 736 C CA . ALA A 1 91 ? 37.315 4.279 -39.796 1.00 80.19 91 ALA A CA 1
ATOM 737 C C . ALA A 1 91 ? 36.061 5.091 -39.440 1.00 80.19 91 ALA A C 1
ATOM 739 O O . ALA A 1 91 ? 35.166 4.584 -38.753 1.00 80.19 91 ALA A O 1
ATOM 740 N N . LEU A 1 92 ? 35.958 6.324 -39.948 1.00 80.50 92 LEU A N 1
ATOM 741 C CA . LEU A 1 92 ? 34.767 7.155 -39.794 1.00 80.50 92 LEU A CA 1
ATOM 742 C C . LEU A 1 92 ? 33.559 6.531 -40.509 1.00 80.50 92 LEU A C 1
ATOM 744 O O . LEU A 1 92 ? 32.484 6.422 -39.912 1.00 80.50 92 LEU A O 1
ATOM 748 N N . ASP A 1 93 ? 33.746 6.044 -41.735 1.00 84.75 93 ASP A N 1
ATOM 749 C CA . ASP A 1 93 ? 32.703 5.377 -42.517 1.00 84.75 93 ASP A CA 1
ATOM 750 C C . ASP A 1 93 ? 32.219 4.092 -41.835 1.00 84.75 93 ASP A C 1
ATOM 752 O O . ASP A 1 93 ? 31.011 3.856 -41.707 1.00 84.75 93 ASP A O 1
ATOM 756 N N . ALA A 1 94 ? 33.138 3.297 -41.276 1.00 86.62 94 ALA A N 1
ATOM 757 C CA . ALA A 1 94 ? 32.794 2.109 -40.500 1.00 86.62 94 ALA A CA 1
ATOM 758 C C . ALA A 1 94 ? 31.982 2.437 -39.229 1.00 86.62 94 ALA A C 1
ATOM 760 O O . ALA A 1 94 ? 31.057 1.697 -38.863 1.00 86.62 94 ALA A O 1
ATOM 761 N N . LEU A 1 95 ? 32.287 3.543 -38.538 1.00 86.44 95 LEU A N 1
ATOM 762 C CA . LEU A 1 95 ? 31.519 4.003 -37.374 1.00 86.44 95 LEU A CA 1
ATOM 763 C C . LEU A 1 95 ? 30.126 4.500 -37.772 1.00 86.44 95 LEU A C 1
ATOM 765 O O . LEU A 1 95 ? 29.142 4.163 -37.103 1.00 86.44 95 LEU A O 1
ATOM 769 N N . GLN A 1 96 ? 30.024 5.255 -38.867 1.00 87.06 96 GLN A N 1
ATOM 770 C CA . GLN A 1 96 ? 28.748 5.723 -39.402 1.00 87.06 96 GLN A CA 1
ATOM 771 C C . GLN A 1 96 ? 27.860 4.553 -39.844 1.00 87.06 96 GLN A C 1
ATOM 773 O O . GLN A 1 96 ? 26.672 4.529 -39.506 1.00 87.06 96 GLN A O 1
ATOM 778 N N . ALA A 1 97 ? 28.423 3.544 -40.514 1.00 89.81 97 ALA A N 1
ATOM 779 C CA . ALA A 1 97 ? 27.709 2.326 -40.896 1.00 89.81 97 ALA A CA 1
ATOM 780 C C . ALA A 1 97 ? 27.150 1.587 -39.666 1.00 89.81 97 ALA A C 1
ATOM 782 O O . ALA A 1 97 ? 25.955 1.284 -39.607 1.00 89.81 97 ALA A O 1
ATOM 783 N N . LYS A 1 98 ? 27.966 1.397 -38.618 1.00 91.31 98 LYS A N 1
ATOM 784 C CA . LYS A 1 98 ? 27.515 0.798 -37.345 1.00 91.31 98 LYS A CA 1
ATOM 785 C C . LYS A 1 98 ? 26.436 1.634 -36.648 1.00 91.31 98 LYS A C 1
ATOM 787 O O . LYS A 1 98 ? 25.518 1.080 -36.037 1.00 91.31 98 LYS A O 1
ATOM 792 N N . ALA A 1 99 ? 26.514 2.964 -36.708 1.00 91.38 99 ALA A N 1
ATOM 793 C CA . ALA A 1 99 ? 25.491 3.843 -36.141 1.00 91.38 99 ALA A CA 1
ATOM 794 C C . ALA A 1 99 ? 24.144 3.712 -36.877 1.00 91.38 99 ALA A C 1
ATOM 796 O O . ALA A 1 99 ? 23.092 3.659 -36.223 1.00 91.38 99 ALA A O 1
ATOM 797 N N . ARG A 1 100 ? 24.169 3.605 -38.214 1.00 92.81 100 ARG A N 1
ATOM 798 C CA . ARG A 1 100 ? 22.980 3.349 -39.046 1.00 92.81 100 ARG A CA 1
ATOM 799 C C . ARG A 1 100 ? 22.352 1.997 -38.701 1.00 92.81 100 ARG A C 1
ATOM 801 O O . ARG A 1 100 ? 21.178 1.965 -38.331 1.00 92.81 100 ARG A O 1
ATOM 808 N N . GLU A 1 101 ? 23.149 0.929 -38.652 1.00 94.50 101 GLU A N 1
ATOM 809 C CA . GLU A 1 101 ? 22.697 -0.422 -38.277 1.00 94.50 101 GLU A CA 1
ATOM 810 C C . GLU A 1 101 ? 22.006 -0.436 -36.897 1.00 94.50 101 GLU A C 1
ATOM 812 O O . GLU A 1 101 ? 20.900 -0.961 -36.720 1.00 94.50 101 GLU A O 1
ATOM 817 N N . LEU A 1 102 ? 22.619 0.194 -35.887 1.00 93.19 102 LEU A N 1
ATOM 818 C CA . LEU A 1 102 ? 22.025 0.281 -34.551 1.00 93.19 102 LEU A CA 1
ATOM 819 C C . LEU A 1 102 ? 20.713 1.071 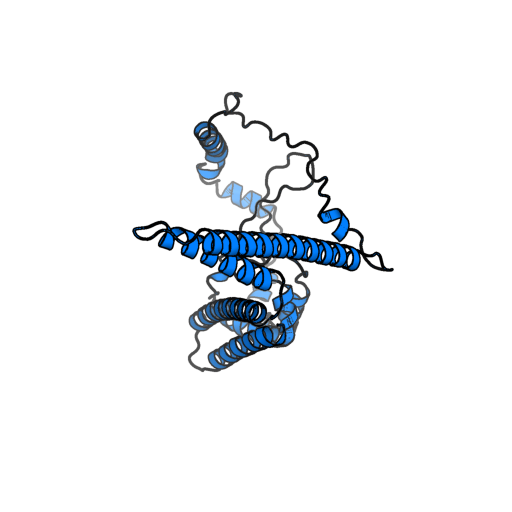-34.546 1.00 93.19 102 LEU A C 1
ATOM 821 O O . LEU A 1 102 ? 19.789 0.713 -33.806 1.00 93.19 102 LEU A O 1
ATOM 825 N N . THR A 1 103 ? 20.617 2.130 -35.347 1.00 94.12 103 THR A N 1
ATOM 826 C CA . THR A 1 103 ? 19.412 2.961 -35.462 1.00 94.12 103 THR A CA 1
ATOM 827 C C . THR A 1 103 ? 18.268 2.180 -36.107 1.00 94.12 103 THR A C 1
ATOM 829 O O . THR A 1 103 ? 17.156 2.155 -35.568 1.00 94.12 103 THR A O 1
ATOM 832 N N . GLU A 1 104 ? 18.546 1.441 -37.179 1.00 94.94 104 GLU A N 1
ATOM 833 C CA . GLU A 1 104 ? 17.593 0.531 -37.822 1.00 94.94 104 GLU A CA 1
ATOM 834 C C . GLU A 1 104 ? 17.140 -0.581 -36.875 1.00 94.94 104 GLU A C 1
ATOM 836 O O . GLU A 1 104 ? 15.945 -0.896 -36.776 1.00 94.94 104 GLU A O 1
ATOM 841 N N . ARG A 1 105 ? 18.068 -1.143 -36.093 1.00 93.81 105 ARG A N 1
ATOM 842 C CA . ARG A 1 105 ? 17.738 -2.157 -35.089 1.00 93.81 105 ARG A CA 1
ATOM 843 C C . ARG A 1 105 ? 16.848 -1.593 -33.986 1.00 93.81 105 ARG A C 1
ATOM 845 O O . ARG A 1 105 ? 15.917 -2.273 -33.549 1.00 93.81 105 ARG A O 1
ATOM 852 N N . ILE A 1 106 ? 17.088 -0.355 -33.546 1.00 94.56 106 ILE A N 1
ATOM 853 C CA . ILE A 1 106 ? 16.217 0.356 -32.596 1.00 94.56 106 ILE A CA 1
ATOM 854 C C . ILE A 1 106 ? 14.822 0.552 -33.197 1.00 94.56 106 ILE A C 1
ATOM 856 O O . ILE A 1 106 ? 13.832 0.266 -32.519 1.00 94.56 106 ILE A O 1
ATOM 860 N N . ALA A 1 107 ? 14.728 1.009 -34.447 1.00 93.69 107 ALA A N 1
ATOM 861 C CA . ALA A 1 107 ? 13.457 1.232 -35.130 1.00 93.69 107 ALA A CA 1
ATOM 862 C C . ALA A 1 107 ? 12.657 -0.072 -35.286 1.00 93.69 107 ALA A C 1
ATOM 864 O O . ALA A 1 107 ? 11.467 -0.121 -34.973 1.00 93.69 107 ALA A O 1
ATOM 865 N N . THR A 1 108 ? 13.316 -1.155 -35.694 1.00 95.06 108 THR A N 1
ATOM 866 C CA . THR A 1 108 ? 12.718 -2.494 -35.816 1.00 95.06 108 THR A CA 1
ATOM 867 C C . THR A 1 108 ? 12.214 -3.000 -34.469 1.00 95.06 108 THR A C 1
ATOM 869 O O . THR A 1 108 ? 11.050 -3.371 -34.335 1.00 95.06 108 THR A O 1
ATOM 872 N N . LEU A 1 109 ? 13.035 -2.900 -33.423 1.00 93.50 109 LEU A N 1
ATOM 873 C CA . LEU A 1 109 ? 12.658 -3.336 -32.082 1.00 93.50 109 LEU A CA 1
ATOM 874 C C . LEU A 1 109 ? 11.510 -2.498 -31.485 1.00 93.50 109 LEU A C 1
ATOM 876 O O . LEU A 1 109 ? 10.695 -3.020 -30.722 1.00 93.50 109 LEU A O 1
ATOM 880 N N . LYS A 1 110 ? 11.420 -1.202 -31.819 1.00 92.62 110 LYS A N 1
ATOM 881 C CA . LYS A 1 110 ? 10.271 -0.351 -31.461 1.00 92.62 110 LYS A CA 1
ATOM 882 C C . LYS A 1 110 ? 8.994 -0.810 -32.166 1.00 92.62 110 LYS A C 1
ATOM 884 O O . LYS A 1 110 ? 7.964 -0.905 -31.501 1.00 92.62 110 LYS A O 1
ATOM 889 N N . ARG A 1 111 ? 9.067 -1.128 -33.465 1.00 92.69 111 ARG A N 1
ATOM 890 C CA . ARG A 1 111 ? 7.937 -1.662 -34.246 1.00 92.69 111 ARG A CA 1
ATOM 891 C C . ARG A 1 111 ? 7.449 -2.995 -33.684 1.00 92.69 111 ARG A C 1
ATOM 893 O O . ARG A 1 111 ? 6.261 -3.137 -33.412 1.00 92.69 111 ARG A O 1
ATOM 900 N N . GLU A 1 112 ? 8.359 -3.927 -33.407 1.00 91.88 112 GLU A N 1
ATOM 901 C CA . GLU A 1 112 ? 8.030 -5.196 -32.745 1.00 91.88 112 GLU A CA 1
ATOM 902 C C . GLU A 1 112 ? 7.370 -4.968 -31.381 1.00 91.88 112 GLU A C 1
ATOM 904 O O . GLU A 1 112 ? 6.341 -5.563 -31.078 1.00 91.88 112 GLU A O 1
ATOM 909 N N . TRP A 1 113 ? 7.925 -4.072 -30.556 1.00 91.75 113 TRP A N 1
ATOM 910 C CA . TRP A 1 113 ? 7.354 -3.780 -29.243 1.00 91.75 113 TRP A CA 1
ATOM 911 C C . TRP A 1 113 ? 5.941 -3.190 -29.341 1.00 91.75 113 TRP A C 1
ATOM 913 O O . TRP A 1 113 ? 5.068 -3.563 -28.552 1.00 91.75 113 TRP A O 1
ATOM 923 N N . ALA A 1 114 ? 5.710 -2.288 -30.298 1.00 86.12 114 ALA A N 1
ATOM 924 C CA . ALA A 1 114 ? 4.395 -1.720 -30.571 1.00 86.12 114 ALA A CA 1
ATOM 925 C C . ALA A 1 114 ? 3.405 -2.799 -31.035 1.00 86.12 114 ALA A C 1
ATOM 927 O O . ALA A 1 114 ? 2.308 -2.879 -30.485 1.00 86.12 114 ALA A O 1
ATOM 928 N N . ARG A 1 115 ? 3.818 -3.685 -31.953 1.00 87.88 115 ARG A N 1
ATOM 929 C CA . ARG A 1 115 ? 3.003 -4.807 -32.445 1.00 87.88 115 ARG A CA 1
ATOM 930 C C . ARG A 1 115 ? 2.615 -5.765 -31.323 1.00 87.88 115 ARG A C 1
ATOM 932 O O . ARG A 1 115 ? 1.436 -6.052 -31.157 1.00 87.88 115 ARG A O 1
ATOM 939 N N . THR A 1 116 ? 3.574 -6.185 -30.499 1.00 86.75 116 THR A N 1
ATOM 940 C CA . THR A 1 116 ? 3.323 -7.071 -29.351 1.00 86.75 116 THR A CA 1
ATOM 941 C C . THR A 1 116 ? 2.393 -6.416 -28.328 1.00 86.75 116 THR A C 1
ATOM 943 O O . THR A 1 116 ? 1.527 -7.077 -27.760 1.00 86.75 116 THR A O 1
ATOM 946 N N . LYS A 1 117 ? 2.527 -5.103 -28.092 1.00 82.50 117 LYS A N 1
ATOM 947 C CA . LYS A 1 117 ? 1.580 -4.365 -27.244 1.00 82.50 117 LYS A CA 1
ATOM 948 C C . LYS A 1 117 ? 0.177 -4.335 -27.842 1.00 82.50 117 LYS A C 1
ATOM 950 O O . LYS A 1 117 ? -0.773 -4.552 -27.099 1.00 82.50 117 LYS A O 1
ATOM 955 N N . ALA A 1 118 ? 0.052 -4.049 -29.136 1.00 78.44 118 ALA A N 1
ATOM 956 C CA . ALA A 1 118 ? -1.232 -4.025 -29.824 1.00 78.44 118 ALA A CA 1
ATOM 957 C C . ALA A 1 118 ? -1.903 -5.404 -29.764 1.00 78.44 118 ALA A C 1
ATOM 959 O O . ALA A 1 118 ? -3.036 -5.502 -29.314 1.00 78.44 118 ALA A O 1
ATOM 960 N N . GLN A 1 119 ? -1.178 -6.478 -30.091 1.00 81.12 119 GLN A N 1
ATOM 961 C CA . GLN A 1 119 ? -1.671 -7.855 -29.975 1.00 81.12 119 GLN A CA 1
ATOM 962 C C . GLN A 1 119 ? -2.105 -8.201 -28.550 1.00 81.12 119 GLN A C 1
ATOM 964 O O . GLN A 1 119 ? -3.195 -8.728 -28.364 1.00 81.12 119 GLN A O 1
ATOM 969 N N . GLY A 1 120 ? -1.297 -7.860 -27.541 1.00 78.75 120 GLY A N 1
ATOM 970 C CA . GLY A 1 120 ? -1.659 -8.087 -26.143 1.00 78.75 120 GLY A CA 1
ATOM 971 C C . GLY A 1 120 ? -2.930 -7.340 -25.731 1.00 78.75 120 GLY A C 1
ATOM 972 O O . GLY A 1 120 ? -3.731 -7.893 -24.987 1.00 78.75 120 GLY A O 1
ATOM 973 N N . LEU A 1 121 ? -3.145 -6.124 -26.248 1.00 71.19 121 LEU A N 1
ATOM 974 C CA . LEU A 1 121 ? -4.387 -5.373 -26.047 1.00 71.19 121 LEU A CA 1
ATOM 975 C C . LEU A 1 121 ? -5.574 -6.058 -26.732 1.00 71.19 121 LEU A C 1
ATOM 977 O O . LEU A 1 121 ? -6.602 -6.259 -26.093 1.00 71.19 121 LEU A O 1
ATOM 981 N N . PHE A 1 122 ? -5.434 -6.455 -27.997 1.00 73.06 122 PHE A N 1
ATOM 982 C CA . PHE A 1 122 ? -6.488 -7.174 -28.715 1.00 73.06 122 PHE A CA 1
ATOM 983 C C . PHE A 1 122 ? -6.849 -8.488 -28.022 1.00 73.06 122 PHE A C 1
ATOM 985 O O . PHE A 1 122 ? -8.024 -8.762 -27.835 1.00 73.06 122 PHE A O 1
ATOM 992 N N . GLN A 1 123 ? -5.868 -9.259 -27.551 1.00 73.44 123 GLN A N 1
ATOM 993 C CA . GLN A 1 123 ? -6.108 -10.489 -26.792 1.00 73.44 123 GLN A CA 1
ATOM 994 C C . GLN A 1 123 ? -6.766 -10.207 -25.437 1.00 73.44 123 GLN A C 1
ATOM 996 O O . GLN A 1 123 ? -7.739 -10.862 -25.069 1.00 73.44 123 GLN A O 1
ATOM 1001 N N . SER A 1 124 ? -6.295 -9.195 -24.697 1.00 65.00 124 SER A N 1
ATOM 1002 C CA . SER A 1 124 ? -6.902 -8.833 -23.412 1.00 65.00 124 SER A CA 1
ATOM 1003 C C . SER A 1 124 ? -8.317 -8.277 -23.558 1.00 65.00 124 SER A C 1
ATOM 1005 O O . SER A 1 124 ? -9.088 -8.363 -22.607 1.00 65.00 124 SER A O 1
ATOM 1007 N N . HIS A 1 125 ? -8.680 -7.750 -24.729 1.00 62.88 125 HIS A N 1
ATOM 1008 C CA . HIS A 1 125 ? -10.002 -7.198 -25.037 1.00 62.88 125 HIS A CA 1
ATOM 1009 C C . HIS A 1 125 ? -10.830 -8.059 -26.002 1.00 62.88 125 HIS A C 1
ATOM 1011 O O . HIS A 1 125 ? -11.943 -7.669 -26.339 1.00 62.88 125 HIS A O 1
ATOM 1017 N N . ALA A 1 126 ? -10.340 -9.240 -26.393 1.00 68.94 126 ALA A N 1
ATOM 1018 C CA . ALA A 1 126 ? -11.120 -10.209 -27.148 1.00 68.94 126 ALA A CA 1
ATOM 1019 C C . ALA A 1 126 ? -12.350 -10.592 -26.319 1.00 68.94 126 ALA A C 1
ATOM 1021 O O . ALA A 1 126 ? -12.235 -10.860 -25.113 1.00 68.94 126 ALA A O 1
ATOM 1022 N N . TRP A 1 127 ? -13.519 -10.525 -26.951 1.00 64.06 127 TRP A N 1
ATOM 1023 C CA . TRP A 1 127 ? -14.793 -10.820 -26.313 1.00 64.06 127 TRP A CA 1
ATOM 1024 C C . TRP A 1 127 ? -14.897 -12.320 -26.026 1.00 64.06 127 TRP A C 1
ATOM 1026 O O . TRP A 1 127 ? -14.538 -13.148 -26.859 1.00 64.06 127 TRP A O 1
ATOM 1036 N N . THR A 1 128 ? -15.378 -12.658 -24.833 1.00 72.75 128 THR A N 1
ATOM 1037 C CA . THR A 1 128 ? -15.715 -14.024 -24.421 1.00 72.75 128 THR A CA 1
ATOM 1038 C C . THR A 1 128 ? -17.046 -13.976 -23.669 1.00 72.75 128 THR A C 1
ATOM 1040 O O . THR A 1 128 ? -17.327 -12.949 -23.035 1.00 72.75 128 THR A O 1
ATOM 1043 N N . PRO A 1 129 ? -17.855 -15.051 -23.678 1.00 57.56 129 PRO A N 1
ATOM 1044 C CA . PRO A 1 129 ? -19.087 -15.106 -22.893 1.00 57.56 129 PRO A CA 1
ATOM 1045 C C . PRO A 1 129 ? -18.811 -14.747 -21.421 1.00 57.56 129 PRO A C 1
ATOM 1047 O O . PRO A 1 129 ? -17.893 -15.291 -20.811 1.00 57.56 129 PRO A O 1
ATOM 1050 N N . GLY A 1 130 ? -19.542 -13.766 -20.878 1.00 64.75 130 GLY A N 1
ATOM 1051 C CA . GLY A 1 130 ? -19.377 -13.261 -19.503 1.00 64.75 130 GLY A CA 1
ATOM 1052 C C . GLY A 1 130 ? -18.408 -12.080 -19.316 1.00 64.75 130 GLY A C 1
ATOM 1053 O O . GLY A 1 130 ? -18.305 -11.544 -18.213 1.00 64.75 130 GLY A O 1
ATOM 1054 N N . LYS A 1 131 ? -17.708 -11.623 -20.363 1.00 63.31 131 LYS A N 1
ATOM 1055 C CA . LYS A 1 131 ? -16.749 -10.508 -20.265 1.00 63.31 131 LYS A CA 1
ATOM 1056 C C . LYS A 1 131 ? -17.405 -9.160 -20.569 1.00 63.31 131 LYS A C 1
ATOM 1058 O O . LYS A 1 131 ? -17.993 -8.970 -21.630 1.00 63.31 131 LYS A O 1
ATOM 1063 N N . THR A 1 132 ? -17.266 -8.194 -19.659 1.00 60.47 132 THR A N 1
ATOM 1064 C CA . THR A 1 132 ? -17.839 -6.852 -19.837 1.00 60.47 132 THR A CA 1
ATOM 1065 C C . THR A 1 132 ? -17.029 -6.035 -20.852 1.00 60.47 132 THR A C 1
ATOM 1067 O O . THR A 1 132 ? -15.804 -5.930 -20.773 1.00 60.47 132 THR A O 1
ATOM 1070 N N . THR A 1 133 ? -17.708 -5.409 -21.815 1.00 60.38 133 THR A N 1
ATOM 1071 C CA . THR A 1 133 ? -17.091 -4.526 -22.828 1.00 60.38 133 THR A CA 1
ATOM 1072 C C . THR A 1 133 ? -16.660 -3.168 -22.253 1.00 60.38 133 THR A C 1
ATOM 1074 O O . THR A 1 133 ? -15.925 -2.421 -22.897 1.00 60.38 133 THR A O 1
ATOM 1077 N N . MET A 1 134 ? -17.036 -2.866 -21.003 1.00 58.03 134 MET A N 1
ATOM 1078 C CA . MET A 1 134 ? -16.757 -1.607 -20.298 1.00 58.03 134 MET A CA 1
ATOM 1079 C C . MET A 1 134 ? -15.264 -1.228 -20.287 1.00 58.03 134 MET A C 1
ATOM 1081 O O . MET A 1 134 ? -14.920 -0.060 -20.452 1.00 58.03 134 MET A O 1
ATOM 1085 N N . GLN A 1 135 ? -14.361 -2.203 -20.135 1.00 59.91 135 GLN A N 1
ATOM 1086 C CA . GLN A 1 135 ? -12.912 -1.949 -20.099 1.00 59.91 135 GLN A CA 1
ATOM 1087 C C . GLN A 1 135 ? -12.336 -1.510 -21.455 1.00 59.91 135 GLN A C 1
ATOM 1089 O O . GLN A 1 135 ? -11.321 -0.817 -21.490 1.00 59.91 135 GLN A O 1
ATOM 1094 N N . PHE A 1 136 ? -12.968 -1.903 -22.567 1.00 55.53 136 PHE A N 1
ATOM 1095 C CA . PHE A 1 136 ? -12.586 -1.452 -23.907 1.00 55.53 136 PHE A CA 1
ATOM 1096 C C . PHE A 1 136 ? -12.999 0.014 -24.117 1.00 55.53 136 PHE A C 1
ATOM 1098 O O . PHE A 1 136 ? -12.181 0.841 -24.522 1.00 55.53 136 PHE A O 1
ATOM 1105 N N . PHE A 1 137 ? -14.229 0.364 -23.725 1.00 56.50 137 PHE A N 1
ATOM 1106 C CA . PHE A 1 137 ? -14.772 1.718 -23.866 1.00 56.50 137 PHE A CA 1
ATOM 1107 C C . PHE A 1 137 ? -14.247 2.726 -22.831 1.00 56.50 137 PHE A C 1
ATOM 1109 O O . PHE A 1 137 ? -14.219 3.916 -23.117 1.00 56.50 137 PHE A O 1
ATOM 1116 N N . GLN A 1 138 ? -13.724 2.295 -21.677 1.00 56.03 138 GLN A N 1
ATOM 1117 C CA . GLN A 1 138 ? -13.104 3.199 -20.687 1.00 56.03 138 GLN A CA 1
ATOM 1118 C C . GLN A 1 138 ? -11.933 4.030 -21.241 1.00 56.03 138 GLN A C 1
ATOM 1120 O O . GLN A 1 138 ? -11.626 5.096 -20.708 1.00 56.03 138 GLN A O 1
ATOM 1125 N N . ARG A 1 139 ? -11.259 3.546 -22.291 1.00 52.75 139 ARG A N 1
ATOM 1126 C CA . ARG A 1 139 ? -10.159 4.259 -22.958 1.00 52.75 139 ARG A CA 1
ATOM 1127 C C . ARG A 1 139 ? -10.617 5.182 -24.079 1.00 52.75 139 ARG A C 1
ATOM 1129 O O . ARG A 1 139 ? -9.914 6.144 -24.376 1.00 52.75 139 ARG A O 1
ATOM 1136 N N . ILE A 1 140 ? -11.775 4.903 -24.668 1.00 48.62 140 ILE A N 1
ATOM 1137 C CA . ILE A 1 140 ? -12.453 5.774 -25.627 1.00 48.62 140 ILE A CA 1
ATOM 1138 C C . ILE A 1 140 ? -13.351 6.685 -24.792 1.00 48.62 140 ILE A C 1
ATOM 1140 O O . ILE A 1 140 ? -14.565 6.542 -24.720 1.00 48.62 140 ILE A O 1
ATOM 1144 N N . SER A 1 141 ? -12.713 7.565 -24.027 1.00 42.75 141 SER A N 1
ATOM 1145 C CA . SER A 1 141 ? -13.427 8.506 -23.182 1.00 42.75 141 SER A CA 1
ATOM 1146 C C . SER A 1 141 ? -14.120 9.546 -24.063 1.00 42.75 141 SER A C 1
ATOM 1148 O O . SER A 1 141 ? -13.516 10.556 -24.410 1.00 42.75 141 SER A O 1
ATOM 1150 N N . CYS A 1 142 ? -15.415 9.364 -24.313 1.00 46.00 142 CYS A N 1
ATOM 1151 C CA . CYS A 1 142 ? -16.328 10.436 -24.730 1.00 46.00 142 CYS A CA 1
ATOM 1152 C C . CYS A 1 142 ? -16.687 11.373 -23.553 1.00 46.00 142 CYS A C 1
ATOM 1154 O O . CYS A 1 142 ? -17.709 12.046 -23.576 1.00 46.00 142 CYS A O 1
ATOM 1156 N N . LYS A 1 143 ? -15.887 11.394 -22.473 1.00 47.28 143 LYS A N 1
ATOM 1157 C CA . LYS A 1 143 ? -16.179 12.100 -21.210 1.00 47.28 143 LYS A CA 1
ATOM 1158 C C . LYS A 1 143 ? -16.124 13.632 -21.322 1.00 47.28 143 LYS A C 1
ATOM 1160 O O . LYS A 1 143 ? -16.395 14.314 -20.340 1.00 47.28 143 LYS A O 1
ATOM 1165 N N . PHE A 1 144 ? -15.786 14.170 -22.488 1.00 45.03 144 PHE A N 1
ATOM 1166 C CA . PHE A 1 144 ? -15.815 15.603 -22.757 1.00 45.03 144 PHE A CA 1
ATOM 1167 C C . PHE A 1 144 ? -16.960 15.921 -23.721 1.00 45.03 144 PHE A C 1
ATOM 1169 O O . PHE A 1 144 ? -16.732 16.282 -24.869 1.00 45.03 144 PHE A O 1
ATOM 1176 N N . GLY A 1 145 ? -18.193 15.752 -23.240 1.00 44.34 145 GLY A N 1
ATOM 1177 C CA . GLY A 1 145 ? -19.274 16.635 -23.665 1.00 44.34 145 GLY A CA 1
ATOM 1178 C C . GLY A 1 145 ? -18.997 18.004 -23.047 1.00 44.34 145 GLY A C 1
ATOM 1179 O O . GLY A 1 145 ? -18.833 18.093 -21.831 1.00 44.34 145 GLY A O 1
ATOM 1180 N N . ASP A 1 146 ? -18.823 18.998 -23.911 1.00 52.09 146 ASP A N 1
ATOM 1181 C CA . ASP A 1 146 ? -18.678 20.437 -23.681 1.00 52.09 146 ASP A CA 1
ATOM 1182 C C . ASP A 1 146 ? -17.850 20.850 -22.449 1.00 52.09 146 ASP A C 1
ATOM 1184 O O . ASP A 1 146 ? -18.333 20.997 -21.326 1.00 52.09 146 ASP A O 1
ATOM 1188 N N . ASN A 1 147 ? -16.560 21.113 -22.686 1.00 50.09 147 ASN A N 1
ATOM 1189 C CA . ASN A 1 147 ? -15.594 21.643 -21.712 1.00 50.09 147 ASN A CA 1
ATOM 1190 C C . ASN A 1 147 ? -15.818 23.129 -21.366 1.00 50.09 147 ASN A C 1
ATOM 1192 O O . ASN A 1 147 ? -14.857 23.878 -21.186 1.00 50.09 147 ASN A O 1
ATOM 1196 N N . VAL A 1 148 ? -17.065 23.587 -21.278 1.00 58.66 148 VAL A N 1
ATOM 1197 C CA . VAL A 1 148 ? -17.349 24.971 -20.890 1.00 58.66 148 VAL A CA 1
ATOM 1198 C C . VAL A 1 148 ? -17.280 25.062 -19.368 1.00 58.66 148 VAL A C 1
ATOM 1200 O O . VAL A 1 148 ? -18.193 24.652 -18.653 1.00 58.66 148 VAL A O 1
ATOM 1203 N N . ILE A 1 149 ? -16.155 25.560 -18.857 1.00 59.75 149 ILE A N 1
ATOM 1204 C CA . ILE A 1 149 ? -16.035 25.997 -17.463 1.00 59.75 149 ILE A CA 1
ATOM 1205 C C . ILE A 1 149 ? -16.645 27.404 -17.400 1.00 59.75 149 ILE A C 1
ATOM 1207 O O . ILE A 1 149 ? -16.122 28.292 -18.076 1.00 59.75 149 ILE A O 1
ATOM 1211 N N . PRO A 1 150 ? -17.730 27.633 -16.631 1.00 63.41 150 PRO A N 1
ATOM 1212 C CA . PRO A 1 150 ? -18.285 28.970 -16.462 1.00 63.41 150 PRO A CA 1
ATOM 1213 C C . PRO A 1 150 ? -17.218 29.903 -15.901 1.00 63.41 150 PRO A C 1
ATOM 1215 O O . PRO A 1 150 ? -16.473 29.530 -14.989 1.00 63.41 150 PRO A O 1
ATOM 1218 N N . ALA A 1 151 ? -17.132 31.107 -16.452 1.00 75.69 151 ALA A N 1
ATOM 1219 C CA . ALA A 1 151 ? -16.187 32.087 -15.957 1.00 75.69 151 ALA A CA 1
ATOM 1220 C C . ALA A 1 151 ? -16.580 32.516 -14.531 1.00 75.69 151 ALA A C 1
ATOM 1222 O O . ALA A 1 151 ? -17.762 32.666 -14.221 1.00 75.69 151 ALA A O 1
ATOM 1223 N N . LEU A 1 152 ? -15.590 32.666 -13.647 1.00 76.25 152 LEU A N 1
ATOM 1224 C CA . LEU A 1 152 ? -15.821 33.117 -12.275 1.00 76.25 152 LEU A CA 1
ATOM 1225 C C . LEU A 1 152 ? -16.298 34.568 -12.312 1.00 76.25 152 LEU A C 1
ATOM 1227 O O . LEU A 1 152 ? -15.569 35.427 -12.793 1.00 76.25 152 LEU A O 1
ATOM 1231 N N . SER A 1 153 ? -17.500 34.833 -11.810 1.00 77.12 153 SER A N 1
ATOM 1232 C CA . SER A 1 153 ? -18.026 36.190 -11.684 1.00 77.12 153 SER A CA 1
ATOM 1233 C C . SER A 1 153 ? -17.691 36.774 -10.311 1.00 77.12 153 SER A C 1
ATOM 1235 O O . SER A 1 153 ? -18.033 36.187 -9.274 1.00 77.12 153 SER A O 1
ATOM 1237 N N . MET A 1 154 ? -17.076 37.947 -10.310 1.00 75.56 154 MET A N 1
ATOM 1238 C CA . MET A 1 154 ? -16.887 38.805 -9.151 1.00 75.56 154 MET A CA 1
ATOM 1239 C C . MET A 1 154 ? -18.243 39.179 -8.510 1.00 75.56 154 MET A C 1
ATOM 1241 O O . MET A 1 154 ? -19.298 39.044 -9.139 1.00 75.56 154 MET A O 1
ATOM 1245 N N . PRO A 1 155 ? -18.270 39.620 -7.238 1.00 69.75 155 PRO A N 1
ATOM 1246 C CA . PRO A 1 155 ? -19.505 40.040 -6.566 1.00 69.75 155 PRO A CA 1
ATOM 1247 C C . PRO A 1 155 ? -20.273 41.161 -7.284 1.00 69.75 155 PRO A C 1
ATOM 1249 O O . PRO A 1 155 ? -21.494 41.205 -7.183 1.00 69.75 155 PRO A O 1
ATOM 1252 N N . ASN A 1 156 ? -19.573 42.012 -8.038 1.00 76.62 156 ASN A N 1
ATOM 1253 C CA . ASN A 1 156 ? -20.137 43.078 -8.873 1.00 76.62 156 ASN A CA 1
ATOM 1254 C C . ASN A 1 156 ? -20.711 42.580 -10.223 1.00 76.62 156 ASN A C 1
ATOM 1256 O O . ASN A 1 156 ? -21.223 43.384 -10.993 1.00 76.62 156 ASN A O 1
ATOM 1260 N N . GLY A 1 157 ? -20.636 41.274 -10.514 1.00 72.38 157 GLY A N 1
ATOM 1261 C CA . GLY A 1 157 ? -21.137 40.660 -11.749 1.00 72.38 157 GLY A CA 1
ATOM 1262 C C . GLY A 1 157 ? -20.120 40.573 -12.893 1.00 72.38 157 GLY A C 1
ATOM 1263 O O . GLY A 1 157 ? -20.404 39.922 -13.897 1.00 72.38 157 GLY A O 1
ATOM 1264 N N . GLU A 1 158 ? -18.931 41.160 -12.749 1.00 78.62 158 GLU A N 1
ATOM 1265 C CA . GLU A 1 158 ? -17.882 41.123 -13.774 1.00 78.62 158 GLU A CA 1
ATOM 1266 C C . GLU A 1 158 ? -17.135 39.787 -13.790 1.00 78.62 158 GLU A C 1
ATOM 1268 O O . GLU A 1 158 ? -17.056 39.083 -12.788 1.00 78.62 158 GLU A O 1
ATOM 1273 N N . VAL A 1 159 ? -16.550 39.415 -14.928 1.00 81.12 159 VAL A N 1
ATOM 1274 C CA . VAL A 1 159 ? -15.799 38.160 -15.054 1.00 81.12 159 VAL A CA 1
ATOM 1275 C C . VAL A 1 159 ? -14.360 38.340 -14.563 1.00 81.12 159 VAL A C 1
ATOM 1277 O O . VAL A 1 159 ? -13.611 39.148 -15.100 1.00 81.12 159 VAL A O 1
ATOM 1280 N N . ALA A 1 160 ? -13.941 37.522 -13.597 1.00 78.44 160 ALA A N 1
ATOM 1281 C CA . ALA A 1 160 ? -12.573 37.478 -13.096 1.00 78.44 160 ALA A CA 1
ATOM 1282 C C . ALA A 1 160 ? -11.617 36.899 -14.152 1.00 78.44 160 ALA A C 1
ATOM 1284 O O . ALA A 1 160 ? -11.628 35.697 -14.453 1.00 78.44 160 ALA A O 1
ATOM 1285 N N . THR A 1 161 ? -10.762 37.754 -14.710 1.00 75.94 161 THR A N 1
ATOM 1286 C CA . THR A 1 161 ? -9.818 37.393 -15.774 1.00 75.94 161 THR A CA 1
ATOM 1287 C C . THR A 1 161 ? -8.431 37.025 -15.244 1.00 75.94 161 THR A C 1
ATOM 1289 O O . THR A 1 161 ? -7.822 36.084 -15.766 1.00 75.94 161 THR A O 1
ATOM 1292 N N . GLY A 1 162 ? -7.948 37.679 -14.180 1.00 82.38 162 GLY A N 1
ATOM 1293 C CA . GLY A 1 162 ? -6.626 37.447 -13.596 1.00 82.38 162 GLY A CA 1
ATOM 1294 C C . GLY A 1 162 ? -6.558 36.261 -12.617 1.00 82.38 162 GLY A C 1
ATOM 1295 O O . GLY A 1 162 ? -7.560 35.909 -11.991 1.00 82.38 162 GLY A O 1
ATOM 1296 N N . PRO A 1 163 ? -5.387 35.610 -12.448 1.00 76.44 163 PRO A N 1
ATOM 1297 C CA . PRO A 1 163 ? -5.190 34.583 -11.419 1.00 76.44 163 PRO A CA 1
ATOM 1298 C C . PRO A 1 163 ? -5.456 35.092 -9.997 1.00 76.44 163 PRO A C 1
ATOM 1300 O O . PRO A 1 163 ? -6.059 34.372 -9.203 1.00 76.44 163 PRO A O 1
ATOM 1303 N N . GLN A 1 164 ? -5.044 36.330 -9.707 1.00 81.00 164 GLN A N 1
ATOM 1304 C CA . GLN A 1 164 ? -5.245 36.975 -8.411 1.00 81.00 164 GLN A CA 1
ATOM 1305 C C . GLN A 1 164 ? -6.731 37.284 -8.184 1.00 81.00 164 GLN A C 1
ATOM 1307 O O . GLN A 1 164 ? -7.309 36.804 -7.215 1.00 81.00 164 GLN A O 1
ATOM 1312 N N . ASP A 1 165 ? -7.386 37.919 -9.160 1.00 78.56 165 ASP A N 1
ATOM 1313 C CA . ASP A 1 165 ? -8.822 38.230 -9.115 1.00 78.56 165 ASP A CA 1
ATOM 1314 C C . ASP A 1 165 ? -9.682 36.986 -8.860 1.00 78.56 165 ASP A C 1
ATOM 1316 O O . ASP A 1 165 ? -10.674 37.036 -8.135 1.00 78.56 165 ASP A O 1
ATOM 1320 N N . LYS A 1 166 ? -9.306 35.837 -9.436 1.00 78.12 166 LYS A N 1
ATOM 1321 C CA . LYS A 1 166 ? -10.000 34.558 -9.215 1.00 78.12 166 LYS A CA 1
ATOM 1322 C C . LYS A 1 166 ? -9.838 34.051 -7.786 1.00 78.12 166 LYS A C 1
ATOM 1324 O O . LYS A 1 166 ? -10.813 33.566 -7.211 1.00 78.12 166 LYS A O 1
ATOM 1329 N N . ALA A 1 167 ? -8.629 34.133 -7.234 1.00 79.19 167 ALA A N 1
ATOM 1330 C CA . ALA A 1 167 ? -8.357 33.736 -5.857 1.00 79.19 167 ALA A CA 1
ATOM 1331 C C . ALA A 1 167 ? -9.125 34.632 -4.876 1.00 79.19 167 ALA A C 1
ATOM 1333 O O . ALA A 1 167 ? -9.815 34.118 -3.997 1.00 79.19 167 ALA A O 1
ATOM 1334 N N . ASP A 1 168 ? -9.098 35.943 -5.105 1.00 81.75 168 ASP A N 1
ATOM 1335 C CA . ASP A 1 168 ? -9.770 36.931 -4.263 1.00 81.75 168 ASP A CA 1
ATOM 1336 C C . ASP A 1 168 ? -11.297 36.816 -4.372 1.00 81.75 168 ASP A C 1
ATOM 1338 O O . ASP A 1 168 ? -11.999 36.850 -3.363 1.00 81.75 168 ASP A O 1
ATOM 1342 N N . THR A 1 169 ? -11.831 36.552 -5.572 1.00 81.81 169 THR A N 1
ATOM 1343 C CA . THR A 1 169 ? -13.266 36.287 -5.779 1.00 81.81 169 THR A CA 1
ATOM 1344 C C . THR A 1 169 ? -13.728 35.052 -5.008 1.00 81.81 169 THR A C 1
ATOM 1346 O O . THR A 1 169 ? -14.786 35.069 -4.377 1.00 81.81 169 THR A O 1
ATOM 1349 N N . LEU A 1 170 ? -12.947 33.968 -5.042 1.00 78.94 170 LEU A N 1
ATOM 1350 C CA . LEU A 1 170 ? -13.247 32.767 -4.265 1.00 78.94 170 LEU A CA 1
ATOM 1351 C C . LEU A 1 170 ? -13.160 33.059 -2.763 1.00 78.94 170 LEU A C 1
ATOM 1353 O O . LEU A 1 170 ? -14.096 32.736 -2.035 1.00 78.94 170 LEU A O 1
ATOM 1357 N N . ALA A 1 171 ? -12.092 33.712 -2.306 1.00 80.44 171 ALA A N 1
ATOM 1358 C CA . ALA A 1 171 ? -11.908 34.062 -0.901 1.00 80.44 171 ALA A CA 1
ATOM 1359 C C . ALA A 1 171 ? -13.056 34.936 -0.369 1.00 80.44 171 ALA A C 1
ATOM 1361 O O . ALA A 1 171 ? -13.612 34.635 0.685 1.00 80.44 171 ALA A O 1
ATOM 1362 N N . ALA A 1 172 ? -13.483 35.952 -1.124 1.00 78.44 172 ALA A N 1
ATOM 1363 C CA . ALA A 1 172 ? -14.589 36.834 -0.756 1.00 78.44 172 ALA A CA 1
ATOM 1364 C C . ALA A 1 172 ? -15.932 36.093 -0.653 1.00 78.44 172 ALA A C 1
ATOM 1366 O O . ALA A 1 172 ? -16.721 36.356 0.251 1.00 78.44 172 ALA A O 1
ATOM 1367 N N . ARG A 1 173 ? -16.204 35.127 -1.542 1.00 77.94 173 ARG A N 1
ATOM 1368 C CA . ARG A 1 173 ? -17.430 34.308 -1.464 1.00 77.94 173 ARG A CA 1
ATOM 1369 C C . ARG A 1 173 ? -17.436 33.397 -0.235 1.00 77.94 173 ARG A C 1
ATOM 1371 O O . ARG A 1 173 ? -18.499 33.162 0.332 1.00 77.94 173 ARG A O 1
ATOM 1378 N N . TRP A 1 174 ? -16.268 32.910 0.177 1.00 76.00 174 TRP A N 1
ATOM 1379 C CA . TRP A 1 174 ? -16.111 32.045 1.347 1.00 76.00 174 TRP A CA 1
ATOM 1380 C C . TRP A 1 174 ? -15.925 32.804 2.665 1.00 76.00 174 TRP A C 1
ATOM 1382 O O . TRP A 1 174 ? -16.108 32.194 3.717 1.00 76.00 174 TRP A O 1
ATOM 1392 N N . SER A 1 175 ? -15.603 34.104 2.648 1.00 77.06 175 SER A N 1
ATOM 1393 C CA . SER A 1 175 ? -15.341 34.873 3.873 1.00 77.06 175 SER A CA 1
ATOM 1394 C C . SER A 1 175 ? -16.547 34.878 4.809 1.00 77.06 175 SER A C 1
ATOM 1396 O O . SER A 1 175 ? -16.391 34.668 6.002 1.00 77.06 175 SER A O 1
ATOM 1398 N N . THR A 1 176 ? -17.763 34.986 4.275 1.00 72.38 176 THR A N 1
ATOM 1399 C CA . THR A 1 176 ? -19.000 34.928 5.073 1.00 72.38 176 THR A CA 1
ATOM 1400 C C . THR A 1 176 ? -19.165 33.610 5.833 1.00 72.38 176 THR A C 1
ATOM 1402 O O . THR A 1 176 ? -19.678 33.604 6.947 1.00 72.38 176 THR A O 1
ATOM 1405 N N . VAL A 1 177 ? -18.695 32.501 5.257 1.00 72.88 177 VAL A N 1
ATOM 1406 C CA . VAL A 1 177 ? -18.769 31.163 5.861 1.00 72.88 177 VAL A CA 1
ATOM 1407 C C . VAL A 1 177 ? -17.610 30.929 6.831 1.00 72.88 177 VAL A C 1
ATOM 1409 O O . VAL A 1 177 ? -17.810 30.360 7.896 1.00 72.88 177 VAL A O 1
ATOM 1412 N N . MET A 1 178 ? -16.398 31.354 6.465 1.00 75.25 178 MET A N 1
ATOM 1413 C CA . MET A 1 178 ? -15.167 31.052 7.210 1.00 75.25 178 MET A CA 1
ATOM 1414 C C . MET A 1 178 ? -14.823 32.086 8.290 1.00 75.25 178 MET A C 1
ATOM 1416 O O . MET A 1 178 ? -14.109 31.766 9.233 1.00 75.25 178 MET A O 1
ATOM 1420 N N . GLN A 1 179 ? -15.291 33.324 8.134 1.00 78.88 179 GLN A N 1
ATOM 1421 C CA . GLN A 1 179 ? -15.038 34.461 9.031 1.00 78.88 179 GLN A CA 1
ATOM 1422 C C . GLN A 1 179 ? -16.334 35.003 9.652 1.00 78.88 179 GLN A C 1
ATOM 1424 O O . GLN A 1 179 ? -16.301 36.002 10.369 1.00 78.88 179 GLN A O 1
ATOM 1429 N N . GLY A 1 180 ? -17.480 34.372 9.372 1.00 71.12 180 GLY A N 1
ATOM 1430 C CA . GLY A 1 180 ? -18.736 34.688 10.042 1.00 71.12 180 GLY A CA 1
ATOM 1431 C C . GLY A 1 180 ? -18.627 34.461 11.552 1.00 71.12 180 GLY A C 1
ATOM 1432 O O . GLY A 1 180 ? -17.898 33.577 12.007 1.00 71.12 180 GLY A O 1
ATOM 1433 N N . ALA A 1 181 ? -19.351 35.264 12.336 1.00 76.44 181 ALA A N 1
ATOM 1434 C CA . ALA A 1 181 ? -19.444 35.055 13.777 1.00 76.44 181 ALA A CA 1
ATOM 1435 C C . ALA A 1 181 ? -19.973 33.643 14.073 1.00 76.44 181 ALA A C 1
ATOM 1437 O O . ALA A 1 181 ? -20.813 33.120 13.333 1.00 76.44 181 ALA A O 1
ATOM 1438 N N . ALA A 1 182 ? -19.486 33.034 15.158 1.00 74.88 182 ALA A N 1
ATOM 1439 C CA . ALA A 1 182 ? -19.983 31.739 15.601 1.00 74.88 182 ALA A CA 1
ATOM 1440 C C . ALA A 1 182 ? -21.516 31.784 15.706 1.00 74.88 182 ALA A C 1
ATOM 1442 O O . ALA A 1 182 ? -22.089 32.716 16.272 1.00 74.88 182 ALA A O 1
ATOM 1443 N N . THR A 1 183 ? -22.177 30.789 15.114 1.00 78.75 183 THR A N 1
ATOM 1444 C CA . THR A 1 183 ? -23.632 30.644 15.205 1.00 78.75 183 THR A CA 1
ATOM 1445 C C . THR A 1 183 ? -24.047 30.547 16.676 1.00 78.75 183 THR A C 1
ATOM 1447 O O . THR A 1 183 ? -23.337 29.952 17.485 1.00 78.75 183 THR A O 1
ATOM 1450 N N . SER A 1 184 ? -25.185 31.149 17.034 1.00 86.12 184 SER A N 1
ATOM 1451 C CA . SER A 1 184 ? -25.694 31.112 18.407 1.00 86.12 184 SER A CA 1
ATOM 1452 C C . SER A 1 184 ? -25.968 29.674 18.859 1.00 86.12 184 SER A C 1
ATOM 1454 O O . SER A 1 184 ? -26.420 28.846 18.067 1.00 86.12 184 SER A O 1
ATOM 1456 N N . GLN A 1 185 ? -25.753 29.385 20.146 1.00 84.94 185 GLN A N 1
ATOM 1457 C CA . GLN A 1 185 ? -26.001 28.052 20.709 1.00 84.94 185 GLN A CA 1
ATOM 1458 C C . GLN A 1 185 ? -27.435 27.567 20.428 1.00 84.94 185 GLN A C 1
ATOM 1460 O O . GLN A 1 185 ? -27.621 26.430 20.022 1.00 84.94 185 GLN A O 1
ATOM 1465 N N . SER A 1 186 ? -28.425 28.465 20.491 1.00 87.00 186 SER A N 1
ATOM 1466 C CA . SER A 1 186 ? -29.829 28.172 20.156 1.00 87.00 186 SER A CA 1
ATOM 1467 C C . SER A 1 186 ? -30.024 27.633 18.728 1.00 87.00 186 SER A C 1
ATOM 1469 O O . SER A 1 186 ? -30.756 26.668 18.519 1.00 87.00 186 SER A O 1
ATOM 1471 N N . ASN A 1 187 ? -29.324 28.197 17.738 1.00 85.19 187 ASN A N 1
ATOM 1472 C CA . ASN A 1 187 ? -29.393 27.716 16.356 1.00 85.19 187 ASN A CA 1
ATOM 1473 C C . ASN A 1 187 ? -28.690 26.358 16.193 1.00 85.19 187 ASN A C 1
ATOM 1475 O O . ASN A 1 187 ? -29.146 25.523 15.413 1.00 85.19 187 ASN A O 1
ATOM 1479 N N . ILE A 1 188 ? -27.593 26.126 16.927 1.00 83.62 188 ILE A N 1
ATOM 1480 C CA . ILE A 1 188 ? -26.918 24.819 16.969 1.00 83.62 188 ILE A CA 1
ATOM 1481 C C . ILE A 1 188 ? -27.871 23.776 17.559 1.00 83.62 188 ILE A C 1
ATOM 1483 O O . ILE A 1 188 ? -28.084 22.735 16.946 1.00 83.62 188 ILE A O 1
ATOM 1487 N N . ASP A 1 189 ? -28.496 24.082 18.694 1.00 83.94 189 ASP A N 1
ATOM 1488 C CA . ASP A 1 189 ? -29.423 23.190 19.391 1.00 83.94 189 ASP A CA 1
ATOM 1489 C C . ASP A 1 189 ? -30.653 22.869 18.529 1.00 83.94 189 ASP A C 1
ATOM 1491 O O . ASP A 1 189 ? -31.072 21.713 18.447 1.00 83.94 189 ASP A O 1
ATOM 1495 N N . GLN A 1 190 ? -31.189 23.863 17.810 1.00 85.69 190 GLN A N 1
ATOM 1496 C CA . GLN A 1 190 ? -32.296 23.675 16.871 1.00 85.69 190 GLN A CA 1
ATOM 1497 C C . GLN A 1 190 ? -31.936 22.698 15.743 1.00 85.69 190 GLN A C 1
ATOM 1499 O O . GLN A 1 190 ? -32.730 21.815 15.419 1.00 85.69 190 GLN A O 1
ATOM 1504 N N . VAL A 1 191 ? -30.740 22.827 15.157 1.00 83.50 191 VAL A N 1
ATOM 1505 C CA . VAL A 1 191 ? -30.257 21.912 14.110 1.00 83.50 191 VAL A CA 1
ATOM 1506 C C . VAL A 1 191 ? -29.977 20.523 14.683 1.00 83.50 191 VAL A C 1
ATOM 1508 O O . VAL A 1 191 ? -30.341 19.523 14.066 1.00 83.50 191 VAL A O 1
ATOM 1511 N N . CYS A 1 192 ? -29.383 20.440 15.875 1.00 80.25 192 CYS A N 1
ATOM 1512 C CA . CYS A 1 192 ? -29.162 19.177 16.575 1.00 80.25 192 CYS A CA 1
ATOM 1513 C C . CYS A 1 192 ? -30.483 18.442 16.841 1.00 80.25 192 CYS A C 1
ATOM 1515 O O . CYS A 1 192 ? -30.528 17.224 16.702 1.00 80.25 192 CYS A O 1
ATOM 1517 N N . HIS A 1 193 ? -31.570 19.161 17.142 1.00 82.19 193 HIS A N 1
ATOM 1518 C CA . HIS A 1 193 ? -32.897 18.575 17.354 1.00 82.19 193 HIS A CA 1
ATOM 1519 C C . HIS A 1 193 ? -33.514 17.968 16.081 1.00 82.19 193 HIS A C 1
ATOM 1521 O O . HIS A 1 193 ? -34.357 17.078 16.170 1.00 82.19 193 HIS A O 1
ATOM 1527 N N . TRP A 1 194 ? -33.091 18.399 14.886 1.00 85.25 194 TRP A N 1
ATOM 1528 C CA . TRP A 1 194 ? -33.505 17.763 13.626 1.00 85.25 194 TRP A CA 1
ATOM 1529 C C . TRP A 1 194 ? -32.874 16.384 13.423 1.00 85.25 194 TRP A C 1
ATOM 1531 O O . TRP A 1 194 ? -33.338 15.610 12.583 1.00 85.25 194 TRP A O 1
ATOM 1541 N N . MET A 1 195 ? -31.805 16.077 14.158 1.00 78.25 195 MET A N 1
ATOM 1542 C CA . MET A 1 195 ? -31.173 14.769 14.128 1.00 78.25 195 MET A CA 1
ATOM 1543 C C . MET A 1 195 ? -31.868 13.841 15.135 1.00 78.25 195 MET A C 1
ATOM 1545 O O . MET A 1 195 ? -32.211 14.287 16.235 1.00 78.25 195 MET A O 1
ATOM 1549 N N . PRO A 1 196 ? -32.066 12.551 14.795 1.00 73.12 196 PRO A N 1
ATOM 1550 C CA . PRO A 1 196 ? -32.556 11.566 15.750 1.00 73.12 196 PRO A CA 1
ATOM 1551 C C . PRO A 1 196 ? -31.695 11.611 17.013 1.00 73.12 196 PRO A C 1
ATOM 1553 O O . PRO A 1 196 ? -30.475 11.455 16.939 1.00 73.12 196 PRO A O 1
ATOM 1556 N N . GLN A 1 197 ? -32.325 11.864 18.157 1.00 68.69 197 GLN A N 1
ATOM 1557 C CA . GLN A 1 197 ? -31.631 11.818 19.437 1.00 68.69 197 GLN A CA 1
ATOM 1558 C C . GLN A 1 197 ? -31.381 10.347 19.766 1.00 68.69 197 GLN A C 1
ATOM 1560 O O . GLN A 1 197 ? -32.329 9.566 19.842 1.00 68.69 197 GLN A O 1
ATOM 1565 N N . ALA A 1 198 ? -30.114 9.961 19.905 1.00 64.38 198 ALA A N 1
ATOM 1566 C CA . ALA A 1 198 ? -29.772 8.613 20.335 1.00 64.38 198 ALA A CA 1
ATOM 1567 C C . ALA A 1 198 ? -30.288 8.409 21.768 1.00 64.38 198 ALA A C 1
ATOM 1569 O O . ALA A 1 198 ? -30.019 9.222 22.650 1.00 64.38 198 ALA A O 1
ATOM 1570 N N . ASP A 1 199 ? -31.003 7.315 22.010 1.00 68.19 199 ASP A N 1
ATOM 1571 C CA . ASP A 1 199 ? -31.606 6.937 23.299 1.00 68.19 199 ASP A CA 1
ATOM 1572 C C . ASP A 1 199 ? -30.578 6.482 24.358 1.00 68.19 199 ASP A C 1
ATOM 1574 O O . ASP A 1 199 ? -30.933 5.955 25.411 1.00 68.19 199 ASP A O 1
ATOM 1578 N N . GLY A 1 200 ? -29.284 6.670 24.085 1.00 62.72 200 GLY A N 1
ATOM 1579 C CA . GLY A 1 200 ? -28.182 6.236 24.938 1.00 62.72 200 GLY A CA 1
ATOM 1580 C C . GLY A 1 200 ? -27.923 4.726 24.918 1.00 62.72 200 GLY A C 1
ATOM 1581 O O . GLY A 1 200 ? -26.870 4.307 25.402 1.00 62.72 200 GLY A O 1
ATOM 1582 N N . ALA A 1 201 ? -28.799 3.910 24.315 1.00 66.25 201 ALA A N 1
ATOM 1583 C CA . ALA A 1 201 ? -28.598 2.465 24.203 1.00 66.25 201 ALA A CA 1
ATOM 1584 C C . ALA A 1 201 ? -27.365 2.146 23.344 1.00 66.25 201 ALA A C 1
ATOM 1586 O O . ALA A 1 201 ? -26.550 1.298 23.711 1.00 66.25 201 ALA A O 1
ATOM 1587 N N . ASP A 1 202 ? -27.166 2.905 22.263 1.00 65.06 202 ASP A N 1
ATOM 1588 C CA . ASP A 1 202 ? -25.958 2.831 21.438 1.00 65.06 202 ASP A CA 1
ATOM 1589 C C . ASP A 1 202 ? -24.701 3.192 22.242 1.00 65.06 202 ASP A C 1
ATOM 1591 O O . ASP A 1 202 ? -23.693 2.493 22.174 1.00 65.06 202 ASP A O 1
ATOM 1595 N N . VAL A 1 203 ? -24.756 4.242 23.069 1.00 67.25 203 VAL A N 1
ATOM 1596 C CA . VAL A 1 203 ? -23.610 4.682 23.886 1.00 67.25 203 VAL A CA 1
ATOM 1597 C C . VAL A 1 203 ? -23.195 3.587 24.871 1.00 67.25 203 VAL A C 1
ATOM 1599 O O . VAL A 1 203 ? -22.006 3.304 25.007 1.00 67.25 203 VAL A O 1
ATOM 1602 N N . ALA A 1 204 ? -24.165 2.923 25.504 1.00 69.69 204 ALA A N 1
ATOM 1603 C CA . ALA A 1 204 ? -23.905 1.784 26.378 1.00 69.69 204 ALA A CA 1
ATOM 1604 C C . ALA A 1 204 ? -23.343 0.575 25.605 1.00 69.69 204 ALA A C 1
ATOM 1606 O O . ALA A 1 204 ? -22.406 -0.071 26.074 1.00 69.69 204 ALA A O 1
ATOM 1607 N N . ALA A 1 205 ? -23.855 0.296 24.401 1.00 68.62 205 ALA A N 1
ATOM 1608 C CA . ALA A 1 205 ? -23.367 -0.792 23.552 1.00 68.62 205 ALA A CA 1
ATOM 1609 C C . ALA A 1 205 ? -21.919 -0.570 23.076 1.00 68.62 205 ALA A C 1
ATOM 1611 O O . ALA A 1 205 ? -21.147 -1.526 22.981 1.00 68.62 205 ALA A O 1
ATOM 1612 N N . PHE A 1 206 ? -21.529 0.681 22.820 1.00 74.00 206 PHE A N 1
ATOM 1613 C CA . PHE A 1 206 ? -20.164 1.053 22.444 1.00 74.00 206 PHE A CA 1
ATOM 1614 C C . PHE A 1 206 ? -19.243 1.300 23.649 1.00 74.00 206 PHE A C 1
ATOM 1616 O O . PHE A 1 206 ? -18.051 1.505 23.458 1.00 74.00 206 PHE A O 1
ATOM 1623 N N . ALA A 1 207 ? -19.717 1.249 24.894 1.00 73.06 207 ALA A N 1
ATOM 1624 C CA . ALA A 1 207 ? -18.878 1.560 26.055 1.00 73.06 207 ALA A CA 1
ATOM 1625 C C . ALA A 1 207 ? -17.749 0.537 26.306 1.00 73.06 207 ALA A C 1
ATOM 1627 O O . ALA A 1 207 ? -16.762 0.864 26.963 1.00 73.06 207 ALA A O 1
ATOM 1628 N N . ASN A 1 208 ? -17.865 -0.691 25.784 1.00 80.00 208 ASN A N 1
ATOM 1629 C CA . ASN A 1 208 ? -16.900 -1.766 26.016 1.00 80.00 208 ASN A CA 1
ATOM 1630 C C . ASN A 1 208 ? -16.244 -2.251 24.708 1.00 80.00 208 ASN A C 1
ATOM 1632 O O . ASN A 1 208 ? -16.916 -2.549 23.721 1.00 80.00 208 ASN A O 1
ATOM 1636 N N . ALA A 1 209 ? -14.919 -2.421 24.744 1.00 84.69 209 ALA A N 1
ATOM 1637 C CA . ALA A 1 209 ? -14.108 -3.024 23.688 1.00 84.69 209 ALA A CA 1
ATOM 1638 C C . ALA A 1 209 ? -14.535 -4.458 23.301 1.00 84.69 209 ALA A C 1
ATOM 1640 O O . ALA A 1 209 ? -14.175 -4.933 22.224 1.00 84.69 209 ALA A O 1
ATOM 1641 N N . ASP A 1 210 ? -15.317 -5.159 24.125 1.00 86.06 210 ASP A N 1
ATOM 1642 C CA . ASP A 1 210 ? -15.842 -6.495 23.808 1.00 86.06 210 ASP A CA 1
ATOM 1643 C C . ASP A 1 210 ? -16.776 -6.539 22.599 1.00 86.06 210 ASP A C 1
ATOM 1645 O O . ASP A 1 210 ? -16.914 -7.591 21.971 1.00 86.06 210 ASP A O 1
ATOM 1649 N N . ILE A 1 211 ? -17.320 -5.389 22.187 1.00 88.12 211 ILE A N 1
ATOM 1650 C CA . ILE A 1 211 ? -18.050 -5.257 20.924 1.00 88.12 211 ILE A CA 1
ATOM 1651 C C . ILE A 1 211 ? -17.173 -5.571 19.694 1.00 88.12 211 ILE A C 1
ATOM 1653 O O . ILE A 1 211 ? -17.688 -5.908 18.622 1.00 88.12 211 ILE A O 1
ATOM 1657 N N . ILE A 1 212 ? -15.847 -5.478 19.837 1.00 93.19 212 ILE A N 1
ATOM 1658 C CA . ILE A 1 212 ? -14.865 -5.730 18.785 1.00 93.19 212 ILE A CA 1
ATOM 1659 C C . ILE A 1 212 ? -14.477 -7.212 18.821 1.00 93.19 212 ILE A C 1
ATOM 1661 O O . ILE A 1 212 ?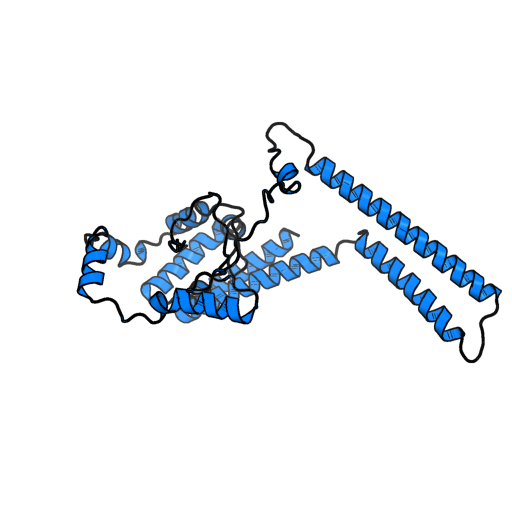 -13.580 -7.627 19.555 1.00 93.19 212 ILE A O 1
ATOM 1665 N N . THR A 1 213 ? -15.137 -8.028 18.001 1.00 95.81 213 THR A N 1
ATOM 1666 C CA . THR A 1 213 ? -14.816 -9.456 17.834 1.00 95.81 213 THR A CA 1
ATOM 1667 C C . THR A 1 213 ? -14.093 -9.718 16.516 1.00 95.81 213 THR A C 1
ATOM 1669 O O . THR A 1 213 ? -14.199 -8.937 15.568 1.00 95.81 213 THR A O 1
ATOM 1672 N N . THR A 1 214 ? -13.369 -10.836 16.423 1.00 97.12 214 THR A N 1
ATOM 1673 C CA . THR A 1 214 ? -12.686 -11.236 15.181 1.00 97.12 214 THR A CA 1
ATOM 1674 C C . THR A 1 214 ? -13.655 -11.436 14.026 1.00 97.12 214 THR A C 1
ATOM 1676 O O . THR A 1 214 ? -13.375 -10.958 12.930 1.00 97.12 214 THR A O 1
ATOM 1679 N N . ASP A 1 215 ? -14.835 -12.001 14.277 1.00 96.81 215 ASP A N 1
ATOM 1680 C CA . ASP A 1 215 ? -15.866 -12.159 13.247 1.00 96.81 215 ASP A CA 1
ATOM 1681 C C . ASP A 1 215 ? -16.382 -10.817 12.728 1.00 96.81 215 ASP A C 1
ATOM 1683 O O . ASP A 1 215 ? -16.584 -10.652 11.525 1.00 96.81 215 ASP A O 1
ATOM 1687 N N . ARG A 1 216 ? -16.555 -9.826 13.612 1.00 95.81 216 ARG A N 1
ATOM 1688 C CA . ARG A 1 216 ? -16.984 -8.477 13.218 1.00 95.81 216 ARG A CA 1
ATOM 1689 C C . ARG A 1 216 ? -15.907 -7.751 12.423 1.00 95.81 216 ARG A C 1
ATOM 1691 O O . ARG A 1 216 ? -16.223 -7.122 11.416 1.00 95.81 216 ARG A O 1
ATOM 1698 N N . VAL A 1 217 ? -14.642 -7.875 12.823 1.00 97.06 217 VAL A N 1
ATOM 1699 C CA . VAL A 1 217 ? -13.514 -7.313 12.065 1.00 97.06 217 VAL A CA 1
ATOM 1700 C C . VAL A 1 217 ? -13.394 -7.985 10.693 1.00 97.06 217 VAL A C 1
ATOM 1702 O O . VAL A 1 217 ? -13.260 -7.297 9.684 1.00 97.06 217 VAL A O 1
ATOM 1705 N N . ALA A 1 218 ? -13.516 -9.311 10.624 1.00 97.31 218 ALA A N 1
ATOM 1706 C CA . ALA A 1 218 ? -13.520 -10.060 9.371 1.00 97.31 218 ALA A CA 1
ATOM 1707 C C . ALA A 1 218 ? -14.694 -9.646 8.463 1.00 97.31 218 ALA A C 1
ATOM 1709 O O . ALA A 1 218 ? -14.513 -9.386 7.272 1.00 97.31 218 ALA A O 1
ATOM 1710 N N . ALA A 1 219 ? -15.896 -9.498 9.029 1.00 96.75 219 ALA A N 1
ATOM 1711 C CA . ALA A 1 219 ? -17.064 -9.000 8.309 1.00 96.75 219 ALA A CA 1
ATOM 1712 C C . ALA A 1 219 ? -16.846 -7.576 7.770 1.00 96.75 219 ALA A C 1
ATOM 1714 O O . ALA A 1 219 ? -17.186 -7.306 6.616 1.00 96.75 219 ALA A O 1
ATOM 1715 N N . ALA A 1 220 ? -16.220 -6.689 8.550 1.00 95.88 220 ALA A N 1
ATOM 1716 C CA . ALA A 1 220 ? -15.865 -5.342 8.108 1.00 95.88 220 ALA A CA 1
ATOM 1717 C C . ALA A 1 220 ? -14.859 -5.368 6.942 1.00 95.88 220 ALA A C 1
ATOM 1719 O O . ALA A 1 220 ? -15.076 -4.706 5.926 1.00 95.88 220 ALA A O 1
ATOM 1720 N N . ILE A 1 221 ? -13.813 -6.201 7.023 1.00 95.50 221 ILE A N 1
ATOM 1721 C CA . ILE A 1 221 ? -12.853 -6.408 5.924 1.00 95.50 221 ILE A CA 1
ATOM 1722 C C . ILE A 1 221 ? -13.567 -6.904 4.658 1.00 95.50 221 ILE A C 1
ATOM 1724 O O . ILE A 1 221 ? -13.295 -6.417 3.558 1.00 95.50 221 ILE A O 1
ATOM 1728 N N . ARG A 1 222 ? -14.512 -7.841 4.785 1.00 94.50 222 ARG A N 1
ATOM 1729 C CA . ARG A 1 222 ? -15.283 -8.369 3.647 1.00 94.50 222 ARG A CA 1
ATOM 1730 C C . ARG A 1 222 ? -16.265 -7.359 3.056 1.00 94.50 222 ARG A C 1
ATOM 1732 O O . ARG A 1 222 ? -16.502 -7.395 1.847 1.00 94.50 222 ARG A O 1
ATOM 1739 N N . ALA A 1 223 ? -16.807 -6.452 3.867 1.00 94.62 223 ALA A N 1
ATOM 1740 C CA . ALA A 1 223 ? -17.695 -5.384 3.412 1.00 94.62 223 ALA A CA 1
ATOM 1741 C C . ALA A 1 223 ? -16.966 -4.336 2.543 1.00 94.62 223 ALA A C 1
ATOM 1743 O O . ALA A 1 223 ? -17.581 -3.692 1.683 1.00 94.62 223 ALA A O 1
ATOM 1744 N N . CYS A 1 224 ? -15.647 -4.193 2.707 1.00 87.94 224 CYS A N 1
ATOM 1745 C CA . CYS A 1 224 ? -14.819 -3.299 1.905 1.00 87.94 224 CYS A CA 1
ATOM 1746 C C . CYS A 1 224 ? -14.799 -3.711 0.421 1.00 87.94 224 CYS A C 1
ATOM 1748 O O . CYS A 1 224 ? -14.201 -4.709 0.013 1.00 87.94 224 CYS A O 1
ATOM 1750 N N . LYS A 1 225 ? -15.428 -2.895 -0.435 1.00 85.06 225 LYS A N 1
ATOM 1751 C CA . LYS A 1 225 ? -15.530 -3.178 -1.878 1.00 85.06 225 LYS A CA 1
ATOM 1752 C C . LYS A 1 225 ? -14.143 -3.193 -2.549 1.00 85.06 225 LYS A C 1
ATOM 1754 O O . LYS A 1 225 ? -13.364 -2.264 -2.319 1.00 85.06 225 LYS A O 1
ATOM 1759 N N . PRO A 1 226 ? -13.841 -4.181 -3.411 1.00 84.88 226 PRO A N 1
ATOM 1760 C CA . PRO A 1 226 ? -12.566 -4.261 -4.122 1.00 84.88 226 PRO A CA 1
ATOM 1761 C C . PRO A 1 226 ? -12.408 -3.131 -5.149 1.00 84.88 226 PRO A C 1
ATOM 1763 O O . PRO A 1 226 ? -13.396 -2.538 -5.596 1.00 84.88 226 PRO A O 1
ATOM 1766 N N . GLY A 1 227 ? -11.165 -2.828 -5.532 1.00 79.12 227 GLY A N 1
ATOM 1767 C CA . GLY A 1 227 ? -10.859 -1.817 -6.554 1.00 79.12 227 GLY A CA 1
ATOM 1768 C C . GLY A 1 227 ? -11.189 -0.364 -6.177 1.00 79.12 227 GLY A C 1
ATOM 1769 O O . GLY A 1 227 ? -11.234 0.505 -7.051 1.00 79.12 227 GLY A O 1
ATOM 1770 N N . LYS A 1 228 ? -11.439 -0.082 -4.893 1.00 83.19 228 LYS A N 1
ATOM 1771 C CA . LYS A 1 228 ? -11.567 1.286 -4.368 1.00 83.19 228 LYS A CA 1
ATOM 1772 C C . LYS A 1 228 ? -10.192 1.944 -4.233 1.00 83.19 228 LYS A C 1
ATOM 1774 O O . LYS A 1 228 ? -9.177 1.259 -4.115 1.00 83.19 228 LYS A O 1
ATOM 1779 N N . ALA A 1 229 ? -10.166 3.277 -4.290 1.00 78.62 229 ALA A N 1
ATOM 1780 C CA . ALA A 1 229 ? -8.938 4.037 -4.088 1.00 78.62 229 ALA A CA 1
ATOM 1781 C C . ALA A 1 229 ? -8.393 3.776 -2.676 1.00 78.62 229 ALA A C 1
ATOM 1783 O O . ALA A 1 229 ? -9.159 3.766 -1.715 1.00 78.62 229 ALA A O 1
ATOM 1784 N N . CYS A 1 230 ? -7.088 3.530 -2.574 1.00 85.19 230 CYS A N 1
ATOM 1785 C CA . CYS A 1 230 ? -6.400 3.440 -1.291 1.00 85.19 230 CYS A CA 1
ATOM 1786 C C . CYS A 1 230 ? -6.173 4.842 -0.717 1.00 85.19 230 CYS A C 1
ATOM 1788 O O . CYS A 1 230 ? -6.024 5.795 -1.484 1.00 85.19 230 CYS A O 1
ATOM 1790 N N . GLY A 1 231 ? -6.105 4.938 0.609 1.00 82.38 231 GLY A N 1
ATOM 1791 C CA . GLY A 1 231 ? -5.698 6.163 1.289 1.00 82.38 231 GLY A CA 1
ATOM 1792 C C . GLY A 1 231 ? -4.182 6.407 1.222 1.00 82.38 231 GLY A C 1
ATOM 1793 O O . GLY A 1 231 ? -3.461 5.706 0.493 1.00 82.38 231 GLY A O 1
ATOM 1794 N N . PRO A 1 232 ? -3.677 7.351 2.037 1.00 85.12 232 PRO A N 1
ATOM 1795 C CA . PRO A 1 232 ? -2.259 7.720 2.078 1.00 85.12 232 PRO A CA 1
ATOM 1796 C C . PRO A 1 232 ? -1.319 6.550 2.403 1.00 85.12 232 PRO A C 1
ATOM 1798 O O . PRO A 1 232 ? -0.151 6.554 2.004 1.00 85.12 232 PRO A O 1
ATOM 1801 N N . ASP A 1 233 ? -1.832 5.519 3.083 1.00 85.12 233 ASP A N 1
ATOM 1802 C CA . ASP A 1 233 ? -1.100 4.298 3.426 1.00 85.12 233 ASP A CA 1
ATOM 1803 C C . ASP A 1 233 ? -0.806 3.390 2.222 1.00 85.12 233 ASP A C 1
ATOM 1805 O O . ASP A 1 233 ? 0.023 2.492 2.320 1.00 85.12 233 ASP A O 1
ATOM 1809 N N . ARG A 1 234 ? -1.431 3.630 1.061 1.00 87.75 234 ARG A N 1
ATOM 1810 C CA . ARG A 1 234 ? -1.264 2.850 -0.177 1.00 87.75 234 ARG A CA 1
ATOM 1811 C C . ARG A 1 234 ? -1.633 1.367 -0.050 1.00 87.75 234 ARG A C 1
ATOM 1813 O O . ARG A 1 234 ? -1.278 0.581 -0.936 1.00 87.75 234 ARG A O 1
ATOM 1820 N N . LEU A 1 235 ? -2.358 0.986 1.001 1.00 90.19 235 LEU A N 1
ATOM 1821 C CA . LEU A 1 235 ? -2.895 -0.355 1.209 1.00 90.19 235 LEU A CA 1
ATOM 1822 C C . LEU A 1 235 ? -4.392 -0.319 0.886 1.00 90.19 235 LEU A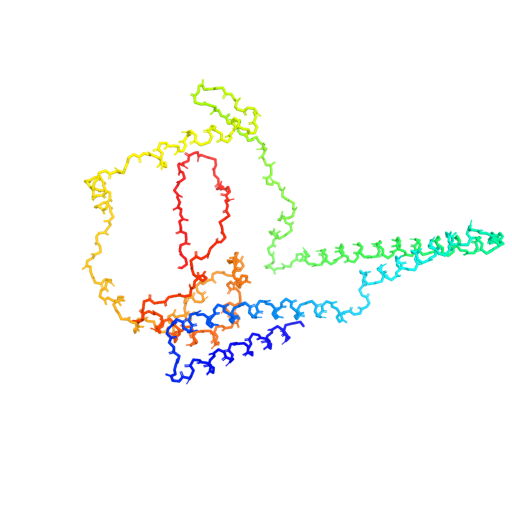 C 1
ATOM 1824 O O . LEU A 1 235 ? -5.203 0.214 1.630 1.00 90.19 235 LEU A O 1
ATOM 1828 N N . GLY A 1 236 ? -4.767 -0.829 -0.289 1.00 89.81 236 GLY A N 1
ATOM 1829 C CA . GLY A 1 236 ? -6.167 -0.842 -0.725 1.00 89.81 236 GLY A CA 1
ATOM 1830 C C . GLY A 1 236 ? -6.976 -1.989 -0.116 1.00 89.81 236 GLY A C 1
ATOM 1831 O O . GLY A 1 236 ? -6.415 -2.951 0.401 1.00 89.81 236 GLY A O 1
ATOM 1832 N N . ASN A 1 237 ? -8.300 -1.940 -0.277 1.00 91.12 237 ASN A N 1
ATOM 1833 C CA . ASN A 1 237 ? -9.225 -2.979 0.201 1.00 91.12 237 ASN A CA 1
ATOM 1834 C C . ASN A 1 237 ? -8.849 -4.395 -0.265 1.00 91.12 237 ASN A C 1
ATOM 1836 O O . ASN A 1 237 ? -9.025 -5.356 0.476 1.00 91.12 237 ASN A O 1
ATOM 1840 N N . ASP A 1 238 ? -8.290 -4.528 -1.471 1.00 91.69 238 ASP A N 1
ATOM 1841 C CA . ASP A 1 238 ? -7.836 -5.819 -1.999 1.00 91.69 238 ASP A CA 1
ATOM 1842 C C . ASP A 1 238 ? -6.721 -6.437 -1.140 1.00 91.69 238 ASP A C 1
ATOM 1844 O O . ASP A 1 238 ? -6.673 -7.653 -0.990 1.00 91.69 238 ASP A O 1
ATOM 1848 N N . TRP A 1 239 ? -5.854 -5.612 -0.540 1.00 94.00 239 TRP A N 1
ATOM 1849 C CA . TRP A 1 239 ? -4.818 -6.074 0.384 1.00 94.00 239 TRP A CA 1
ATOM 1850 C C . TRP A 1 239 ? -5.436 -6.564 1.695 1.00 94.00 239 TRP A C 1
ATOM 1852 O O . TRP A 1 239 ? -5.154 -7.683 2.108 1.00 94.00 239 TRP A O 1
ATOM 1862 N N . TYR A 1 240 ? -6.334 -5.783 2.306 1.00 94.19 240 TYR A N 1
ATOM 1863 C CA . TYR A 1 240 ? -7.011 -6.192 3.544 1.00 94.19 240 TYR A CA 1
ATOM 1864 C C . TYR A 1 240 ? -7.764 -7.517 3.377 1.00 94.19 240 TYR A C 1
ATOM 1866 O O . TYR A 1 240 ? -7.695 -8.376 4.249 1.00 94.19 240 TYR A O 1
ATOM 1874 N N . ARG A 1 241 ? -8.423 -7.712 2.229 1.00 94.25 241 ARG A N 1
ATOM 1875 C CA . ARG A 1 241 ? -9.122 -8.961 1.899 1.00 94.25 241 ARG A CA 1
ATOM 1876 C C . ARG A 1 241 ? -8.175 -10.122 1.590 1.00 94.25 241 ARG A C 1
ATOM 1878 O O . ARG A 1 241 ? -8.474 -11.248 1.956 1.00 94.25 241 ARG A O 1
ATOM 1885 N N . GLU A 1 242 ? -7.047 -9.879 0.918 1.00 94.31 242 GLU A N 1
ATOM 1886 C CA . GLU A 1 242 ? -6.067 -10.935 0.606 1.00 94.31 242 GLU A CA 1
ATOM 1887 C C . GLU A 1 242 ? -5.398 -11.507 1.867 1.00 94.31 242 GLU A C 1
ATOM 1889 O O . GLU A 1 242 ? -5.035 -12.681 1.878 1.00 94.31 242 GLU A O 1
ATOM 1894 N N . TYR A 1 243 ? -5.260 -10.703 2.924 1.00 95.88 243 TYR A N 1
ATOM 1895 C CA . TYR A 1 243 ? -4.643 -11.109 4.190 1.00 95.88 243 TYR A CA 1
ATOM 1896 C C . TYR A 1 243 ? -5.646 -11.163 5.353 1.00 95.88 243 TYR A C 1
ATOM 1898 O O . TYR A 1 243 ? -5.225 -11.051 6.503 1.00 95.88 243 TYR A O 1
ATOM 1906 N N . GLU A 1 244 ? -6.945 -11.345 5.077 1.00 96.69 244 GLU A N 1
ATOM 1907 C CA . GLU A 1 244 ? -8.017 -11.374 6.090 1.00 96.69 244 GLU A CA 1
ATOM 1908 C C . GLU A 1 244 ? -7.685 -12.326 7.247 1.00 96.69 244 GLU A C 1
ATOM 1910 O O . GLU A 1 244 ? -7.729 -11.908 8.401 1.00 96.69 244 GLU A O 1
ATOM 1915 N N . ASP A 1 245 ? -7.246 -13.550 6.941 1.00 96.50 245 ASP A N 1
ATOM 1916 C CA . ASP A 1 245 ? -6.923 -14.579 7.941 1.00 96.50 245 ASP A CA 1
ATOM 1917 C C . ASP A 1 245 ? -5.828 -14.145 8.931 1.00 96.50 245 ASP A C 1
ATOM 1919 O O . ASP A 1 245 ? -5.802 -14.584 10.079 1.00 96.50 245 ASP A O 1
ATOM 1923 N N . LEU A 1 246 ? -4.906 -13.278 8.497 1.00 96.94 246 LEU A N 1
ATOM 1924 C CA . LEU A 1 246 ? -3.838 -12.739 9.345 1.00 96.94 246 LEU A CA 1
ATOM 1925 C C . LEU A 1 246 ? -4.263 -11.440 10.033 1.00 96.94 246 LEU A C 1
ATOM 1927 O O . LEU A 1 246 ? -3.877 -11.178 11.171 1.00 96.94 246 LEU A O 1
ATOM 1931 N N . LEU A 1 247 ? -5.020 -10.604 9.322 1.00 97.19 247 LEU A N 1
ATOM 1932 C CA . LEU A 1 247 ? -5.369 -9.259 9.754 1.00 97.19 247 LEU A CA 1
ATOM 1933 C C . LEU A 1 247 ? -6.536 -9.248 10.726 1.00 97.19 247 LEU A C 1
ATOM 1935 O O . LEU A 1 247 ? -6.473 -8.490 11.681 1.00 97.19 247 LEU A O 1
ATOM 1939 N N . ALA A 1 248 ? -7.568 -10.066 10.530 1.00 97.69 248 ALA A N 1
ATOM 1940 C CA . ALA A 1 248 ? -8.736 -10.076 11.403 1.00 97.69 248 ALA A CA 1
ATOM 1941 C C . ALA A 1 248 ? -8.367 -10.299 12.885 1.00 97.69 248 ALA A C 1
ATOM 1943 O O . ALA A 1 248 ? -8.672 -9.416 13.688 1.00 97.69 248 ALA A O 1
ATOM 1944 N N . PRO A 1 249 ? -7.653 -11.375 13.281 1.00 97.44 249 PRO A N 1
ATOM 1945 C CA . PRO A 1 249 ? -7.287 -11.578 14.687 1.00 97.44 249 PRO A CA 1
ATOM 1946 C C . PRO A 1 249 ? -6.318 -10.506 15.213 1.00 97.44 249 PRO A C 1
ATOM 1948 O O . PRO A 1 249 ? -6.453 -10.039 16.345 1.00 97.44 249 PRO A O 1
ATOM 1951 N N . LEU A 1 250 ? -5.362 -10.074 14.384 1.00 97.44 250 LEU A N 1
ATOM 1952 C CA . LEU A 1 250 ? -4.393 -9.036 14.737 1.00 97.44 250 LEU A CA 1
ATOM 1953 C C . LEU A 1 250 ? -5.075 -7.685 15.002 1.00 97.44 250 LEU A C 1
ATOM 1955 O O . LEU A 1 250 ? -4.840 -7.057 16.034 1.00 97.44 250 LEU A O 1
ATOM 1959 N N . LEU A 1 251 ? -5.936 -7.249 14.084 1.00 97.06 251 LEU A N 1
ATOM 1960 C CA . LEU A 1 251 ? -6.673 -5.995 14.175 1.00 97.06 251 LEU A CA 1
ATOM 1961 C C . LEU A 1 251 ? -7.672 -6.023 15.326 1.00 97.06 251 LEU A C 1
ATOM 1963 O O . LEU A 1 251 ? -7.788 -5.020 16.012 1.00 97.06 251 LEU A O 1
ATOM 1967 N N . THR A 1 252 ? -8.334 -7.150 15.611 1.00 97.25 252 THR A N 1
ATOM 1968 C CA . THR A 1 252 ? -9.178 -7.275 16.812 1.00 97.25 252 THR A CA 1
ATOM 1969 C C . THR A 1 252 ? -8.400 -6.935 18.076 1.00 97.25 252 THR A C 1
ATOM 1971 O O . THR A 1 252 ? -8.862 -6.133 18.883 1.00 97.25 252 THR A O 1
ATOM 1974 N N . ARG A 1 253 ? -7.201 -7.503 18.239 1.00 95.75 253 ARG A N 1
ATOM 1975 C CA . ARG A 1 253 ? -6.361 -7.247 19.414 1.00 95.75 253 ARG A CA 1
ATOM 1976 C C . ARG A 1 253 ? -5.908 -5.791 19.489 1.00 95.75 253 ARG A C 1
ATOM 1978 O O . ARG A 1 253 ? -5.991 -5.189 20.555 1.00 95.75 253 ARG A O 1
ATOM 1985 N N . LEU A 1 254 ? -5.467 -5.227 18.364 1.00 96.62 254 LEU A N 1
ATOM 1986 C CA . LEU A 1 254 ? -5.059 -3.824 18.276 1.00 96.62 254 LEU A CA 1
ATOM 1987 C C . LEU A 1 254 ? -6.218 -2.876 18.588 1.00 96.62 254 LEU A C 1
ATOM 1989 O O . LEU A 1 254 ? -6.080 -2.004 19.438 1.00 96.62 254 LEU A O 1
ATOM 1993 N N . TYR A 1 255 ? -7.374 -3.081 17.959 1.00 95.94 255 TYR A N 1
ATOM 1994 C CA . TYR A 1 255 ? -8.559 -2.268 18.188 1.00 95.94 255 TYR A CA 1
ATOM 1995 C C . TYR A 1 255 ? -9.028 -2.354 19.634 1.00 95.94 255 TYR A C 1
ATOM 1997 O O . TYR A 1 255 ? -9.284 -1.308 20.210 1.00 95.94 255 TYR A O 1
ATOM 2005 N N . LYS A 1 256 ? -9.076 -3.540 20.256 1.00 94.81 256 LYS A N 1
ATOM 2006 C CA . LYS A 1 256 ? -9.423 -3.647 21.683 1.00 94.81 256 LYS A CA 1
ATOM 2007 C C . LYS A 1 256 ? -8.460 -2.855 22.572 1.00 94.81 256 LYS A C 1
ATOM 2009 O O . LYS A 1 256 ? -8.911 -2.124 23.448 1.00 94.81 256 LYS A O 1
ATOM 2014 N N . LEU A 1 257 ? -7.153 -2.970 22.320 1.00 94.06 257 LEU A N 1
ATOM 2015 C CA . LEU A 1 257 ? -6.116 -2.261 23.074 1.00 94.06 257 LEU A CA 1
ATOM 2016 C C . LEU A 1 257 ? -6.250 -0.734 22.939 1.00 94.06 257 LEU A C 1
ATOM 2018 O O . LEU A 1 257 ? -6.207 -0.013 23.931 1.00 94.06 257 LEU A O 1
ATOM 2022 N N . TRP A 1 258 ? -6.435 -0.249 21.714 1.00 95.31 258 TRP A N 1
ATOM 2023 C CA . TRP A 1 258 ? -6.608 1.170 21.395 1.00 95.31 258 TRP A CA 1
ATOM 2024 C C . TRP A 1 258 ? -7.908 1.742 21.937 1.00 95.31 258 TRP A C 1
ATOM 2026 O O . TRP A 1 258 ? -7.915 2.823 22.518 1.00 95.31 258 TRP A O 1
ATOM 2036 N N . TYR A 1 259 ? -8.996 0.991 21.784 1.00 93.81 259 TYR A N 1
ATOM 2037 C CA . TYR A 1 259 ? -10.320 1.391 22.229 1.00 93.81 259 TYR A CA 1
ATOM 2038 C C . TYR A 1 259 ? -10.375 1.540 23.749 1.00 93.81 259 TYR A C 1
ATOM 2040 O O . TYR A 1 259 ? -10.852 2.555 24.241 1.00 93.81 259 TYR A O 1
ATOM 2048 N N . ALA A 1 260 ? -9.814 0.578 24.491 1.00 91.50 260 ALA A N 1
ATOM 2049 C CA . ALA A 1 260 ? -9.762 0.629 25.951 1.00 91.50 260 ALA A CA 1
ATOM 2050 C C . ALA A 1 260 ? -8.909 1.795 26.486 1.00 91.50 260 ALA A C 1
ATOM 2052 O O . ALA A 1 260 ? -9.222 2.350 27.534 1.00 91.50 260 ALA A O 1
ATOM 2053 N N . ALA A 1 261 ? -7.842 2.171 25.773 1.00 92.06 261 ALA A N 1
AT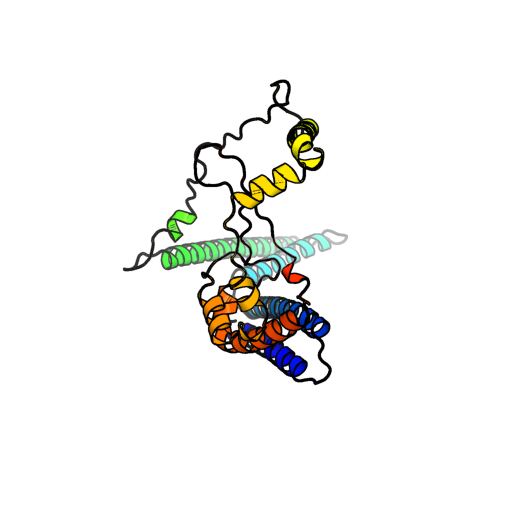OM 2054 C CA . ALA A 1 261 ? -6.953 3.264 26.168 1.00 92.06 261 ALA A CA 1
ATOM 2055 C C . ALA A 1 261 ? -7.367 4.643 25.617 1.00 92.06 261 ALA A C 1
ATOM 2057 O O . ALA A 1 261 ? -6.807 5.654 26.032 1.00 92.06 261 ALA A O 1
ATOM 2058 N N . GLY A 1 262 ? -8.297 4.704 24.657 1.00 92.25 262 GLY A N 1
ATOM 2059 C CA . GLY A 1 262 ? -8.641 5.938 23.942 1.00 92.25 262 GLY A CA 1
ATOM 2060 C C . GLY A 1 262 ? -7.525 6.464 23.026 1.00 92.25 262 GLY A C 1
ATOM 2061 O O . GLY A 1 262 ? -7.482 7.656 22.729 1.00 92.25 262 GLY A O 1
ATOM 2062 N N . VAL A 1 263 ? -6.611 5.597 22.580 1.00 93.88 263 VAL A N 1
ATOM 2063 C CA . VAL A 1 263 ? -5.417 5.962 21.799 1.00 93.88 263 VAL A CA 1
ATOM 2064 C C . VAL A 1 263 ? -5.458 5.291 20.436 1.00 93.88 263 VAL A C 1
ATOM 2066 O O . VAL A 1 263 ? -5.547 4.072 20.364 1.00 93.88 263 VAL A O 1
ATOM 2069 N N . PHE A 1 264 ? -5.306 6.058 19.355 1.00 94.12 264 PHE A N 1
ATOM 2070 C CA . PHE A 1 264 ? -5.370 5.547 17.981 1.00 94.12 264 PHE A CA 1
ATOM 2071 C C . PHE A 1 264 ? -4.118 5.899 17.162 1.00 94.12 264 PHE A C 1
ATOM 2073 O O . PHE A 1 264 ? -3.448 6.891 17.462 1.00 94.12 264 PHE A O 1
ATOM 2080 N N . PRO A 1 265 ? -3.794 5.122 16.107 1.00 95.50 265 PRO A N 1
ATOM 2081 C CA . PRO A 1 265 ? -2.707 5.452 15.186 1.00 95.50 265 PRO A CA 1
ATOM 2082 C C . PRO A 1 265 ? -2.886 6.836 14.561 1.00 95.50 265 PRO A C 1
ATOM 2084 O O . PRO A 1 265 ? -3.977 7.183 14.105 1.00 95.50 265 PRO A O 1
ATOM 2087 N N . SER A 1 266 ? -1.807 7.616 14.469 1.00 92.44 266 SER A N 1
ATOM 2088 C CA . SER A 1 266 ? -1.867 8.966 13.894 1.00 92.44 266 SER A CA 1
ATOM 2089 C C . SER A 1 266 ? -2.255 8.937 12.416 1.00 92.44 266 SER A C 1
ATOM 2091 O O . SER A 1 266 ? -2.913 9.858 11.932 1.00 92.44 266 SER A O 1
ATOM 2093 N N . SER A 1 267 ? -1.937 7.849 11.706 1.00 90.62 267 SER A N 1
ATOM 2094 C CA . SER A 1 267 ? -2.364 7.667 10.317 1.00 90.62 267 SER A CA 1
ATOM 2095 C C . SER A 1 267 ? -3.885 7.639 10.127 1.00 90.62 267 SER A C 1
ATOM 2097 O O . SER A 1 267 ? -4.349 7.933 9.026 1.00 90.62 267 SER A O 1
ATOM 2099 N N . PHE A 1 268 ? -4.680 7.346 11.163 1.00 89.56 268 PHE A N 1
ATOM 2100 C CA . PHE A 1 268 ? -6.147 7.368 11.063 1.00 89.56 268 PHE A CA 1
ATOM 2101 C C . PHE A 1 268 ? -6.693 8.791 10.892 1.00 89.56 268 PHE A C 1
ATOM 2103 O O . PHE A 1 268 ? -7.789 8.970 10.371 1.00 89.56 268 PHE A O 1
ATOM 2110 N N . LEU A 1 269 ? -5.911 9.807 11.267 1.00 88.00 269 LEU A N 1
ATOM 2111 C CA . LEU A 1 269 ? -6.253 11.217 11.075 1.00 88.00 269 LEU A CA 1
ATOM 2112 C C . LEU A 1 269 ? -5.836 11.742 9.692 1.00 88.00 269 LEU A C 1
ATOM 2114 O O . LEU A 1 269 ? -6.035 12.917 9.390 1.00 88.00 269 LEU A O 1
ATOM 2118 N N . THR A 1 270 ? -5.246 10.893 8.845 1.00 85.56 270 THR A N 1
ATOM 2119 C CA . THR A 1 270 ? -4.752 11.280 7.520 1.00 85.56 270 THR A CA 1
ATOM 2120 C C . THR A 1 270 ? -5.655 10.744 6.413 1.00 85.56 270 THR A C 1
ATOM 2122 O O . THR A 1 270 ? -6.036 9.575 6.417 1.00 85.56 270 THR A O 1
ATOM 2125 N N . ALA A 1 271 ? -5.981 11.588 5.433 1.00 82.94 271 ALA A N 1
ATOM 2126 C CA . ALA A 1 271 ? -6.774 11.206 4.269 1.00 82.94 271 ALA A CA 1
ATOM 2127 C C . ALA A 1 271 ? -6.341 11.984 3.020 1.00 82.94 271 ALA A C 1
ATOM 2129 O O . ALA A 1 271 ? -5.960 13.151 3.105 1.00 82.94 271 ALA A O 1
ATOM 2130 N N . ASP A 1 272 ? -6.447 11.344 1.854 1.00 73.44 272 ASP A N 1
ATOM 2131 C CA . ASP A 1 272 ? -6.277 12.011 0.562 1.00 73.44 272 ASP A CA 1
ATOM 2132 C C . ASP A 1 272 ? -7.606 12.653 0.141 1.00 73.44 272 ASP A C 1
ATOM 2134 O O . ASP A 1 272 ? -8.598 11.961 -0.106 1.00 73.44 272 ASP A O 1
ATOM 2138 N N . ILE A 1 273 ? -7.635 13.983 0.030 1.00 75.12 273 ILE A N 1
ATOM 2139 C CA . ILE A 1 273 ? -8.825 14.720 -0.412 1.00 75.12 273 ILE A CA 1
ATOM 2140 C C . ILE A 1 273 ? -8.790 14.853 -1.936 1.00 75.12 273 ILE A C 1
ATOM 2142 O O . ILE A 1 273 ? -7.961 15.566 -2.500 1.00 75.12 273 ILE A O 1
ATOM 2146 N N . LEU A 1 274 ? -9.716 14.167 -2.612 1.00 69.56 274 LEU A N 1
ATOM 2147 C CA . LEU A 1 274 ? -9.874 14.214 -4.065 1.00 69.56 274 LEU A CA 1
ATOM 2148 C C . LEU A 1 274 ? -11.234 14.814 -4.431 1.00 69.56 274 LEU A C 1
ATOM 2150 O O . LEU A 1 274 ? -12.280 14.205 -4.207 1.00 69.56 274 LEU A O 1
ATOM 2154 N N . CYS A 1 275 ? -11.224 15.991 -5.054 1.00 70.38 275 CYS A N 1
ATOM 2155 C CA . CYS A 1 275 ? -12.439 16.621 -5.563 1.00 70.38 275 CYS A CA 1
ATOM 2156 C C . CYS A 1 275 ? -12.914 15.902 -6.834 1.00 70.38 275 CYS A C 1
ATOM 2158 O O . CYS A 1 275 ? -12.276 15.978 -7.886 1.00 70.38 275 CYS A O 1
ATOM 2160 N N . LEU A 1 276 ? -14.054 15.214 -6.751 1.00 60.22 276 LEU A N 1
ATOM 2161 C CA . LEU A 1 276 ? -14.691 14.567 -7.897 1.00 60.22 276 LEU A CA 1
ATOM 2162 C C . LEU A 1 276 ? -15.901 15.381 -8.358 1.00 60.22 276 LEU A C 1
ATOM 2164 O O . LEU A 1 276 ? -16.788 15.700 -7.569 1.00 60.22 276 LEU A O 1
ATOM 2168 N N . LYS A 1 277 ? -15.975 15.672 -9.662 1.00 56.62 277 LYS A N 1
ATOM 2169 C CA . LYS A 1 277 ? -17.181 16.249 -10.268 1.00 56.62 277 LYS A CA 1
ATOM 2170 C C . LYS A 1 277 ? -18.317 15.229 -10.162 1.00 56.62 277 LYS A C 1
ATOM 2172 O O . LYS A 1 277 ? -18.219 14.133 -10.717 1.00 56.62 277 LYS A O 1
ATOM 2177 N N . LYS A 1 278 ? -19.393 15.595 -9.466 1.00 66.88 278 LYS A N 1
ATOM 2178 C CA . LYS A 1 278 ? -20.617 14.792 -9.395 1.00 66.88 278 LYS A CA 1
ATOM 2179 C C . LYS A 1 278 ? -21.220 14.667 -10.799 1.00 66.88 278 LYS A C 1
ATOM 2181 O O . LYS A 1 278 ? -21.332 15.655 -11.522 1.00 66.88 278 LYS A O 1
ATOM 2186 N N . GLY A 1 279 ? -21.579 13.450 -11.200 1.00 37.31 279 GLY A N 1
ATOM 2187 C CA . GLY A 1 279 ? -22.307 13.213 -12.445 1.00 37.31 279 GLY A CA 1
ATOM 2188 C C . GLY A 1 279 ? -23.769 13.611 -12.268 1.00 37.31 279 GLY A C 1
ATOM 2189 O O . GLY A 1 279 ? -24.537 12.845 -11.699 1.00 37.31 279 GLY A O 1
ATOM 2190 N N . GLY A 1 280 ? -24.126 14.819 -12.697 1.00 44.19 280 GLY A N 1
ATOM 2191 C CA . GLY A 1 280 ? -25.494 15.335 -12.683 1.00 44.19 280 GLY A CA 1
ATOM 2192 C C . GLY A 1 280 ? -25.490 16.848 -12.871 1.00 44.19 280 GLY A C 1
ATOM 2193 O O . GLY A 1 280 ? -24.945 17.569 -12.039 1.00 44.19 280 GLY A O 1
ATOM 2194 N N . GLY A 1 281 ? -26.036 17.326 -13.990 1.00 42.00 281 GLY A N 1
ATOM 2195 C CA . GLY A 1 281 ? -26.228 18.751 -14.242 1.00 42.00 281 GLY A CA 1
ATOM 2196 C C . GLY A 1 281 ? -27.316 19.293 -13.321 1.00 42.00 281 GLY A C 1
ATOM 2197 O O . GLY A 1 281 ? -28.482 18.957 -13.475 1.00 42.00 281 GLY A O 1
ATOM 2198 N N . GLY A 1 282 ? -26.926 20.095 -12.339 1.00 34.91 282 GLY A N 1
ATOM 2199 C CA . GLY A 1 282 ? -27.852 20.781 -11.448 1.00 34.91 282 GLY A CA 1
ATOM 2200 C C . GLY A 1 282 ? -27.137 21.216 -10.183 1.00 34.91 282 GLY A C 1
ATOM 2201 O O . GLY A 1 282 ? -26.712 20.372 -9.393 1.00 34.91 282 GLY A O 1
ATOM 2202 N N . LEU A 1 283 ? -26.980 22.531 -10.005 1.00 33.19 283 LEU A N 1
ATOM 2203 C CA . LEU A 1 283 ? -26.494 23.114 -8.759 1.00 33.19 283 LEU A CA 1
ATOM 2204 C C . LEU A 1 283 ? -27.340 22.587 -7.593 1.00 33.19 283 LEU A C 1
ATOM 2206 O O . LEU A 1 283 ? -28.509 22.934 -7.442 1.00 33.19 283 LEU A O 1
ATOM 2210 N N . ARG A 1 284 ? -26.721 21.783 -6.733 1.00 36.09 284 ARG A N 1
ATOM 2211 C CA . ARG A 1 284 ? -27.084 21.716 -5.322 1.00 36.09 284 ARG A CA 1
ATOM 2212 C C . ARG A 1 284 ? -25.816 21.930 -4.516 1.00 36.09 284 ARG A C 1
ATOM 2214 O O . ARG A 1 284 ? -24.779 21.341 -4.817 1.00 36.09 284 ARG A O 1
ATOM 2221 N N . VAL A 1 285 ? -25.948 22.832 -3.550 1.00 31.70 285 VAL A N 1
ATOM 2222 C CA . VAL A 1 285 ? -24.966 23.275 -2.557 1.00 31.70 285 VAL A CA 1
ATOM 2223 C C . VAL A 1 285 ? -24.072 22.109 -2.104 1.00 31.70 285 VAL A C 1
ATOM 2225 O O . VAL A 1 285 ? -24.592 21.009 -1.887 1.00 31.70 285 VAL A O 1
ATOM 2228 N N . PRO A 1 286 ? -22.745 22.298 -1.983 1.00 37.22 286 PRO A N 1
ATOM 2229 C CA . PRO A 1 286 ? -21.843 21.230 -1.576 1.00 37.22 286 PRO A CA 1
ATOM 2230 C C . PRO A 1 286 ? -22.142 20.806 -0.134 1.00 37.22 286 PRO A C 1
ATOM 2232 O O . PRO A 1 286 ? -21.712 21.449 0.815 1.00 37.22 286 PRO A O 1
ATOM 2235 N N . MET A 1 287 ? -22.859 19.693 0.035 1.00 28.73 287 MET A N 1
ATOM 2236 C CA . MET A 1 287 ? -22.795 18.928 1.275 1.00 28.73 287 MET A CA 1
ATOM 2237 C C . MET A 1 287 ? -21.529 18.080 1.242 1.00 28.73 287 MET A C 1
ATOM 2239 O O . MET A 1 287 ? -21.361 17.222 0.371 1.00 28.73 287 MET A O 1
ATOM 2243 N N . ALA A 1 288 ? -20.635 18.337 2.194 1.00 31.41 288 ALA A N 1
ATOM 2244 C CA . ALA A 1 288 ? -19.501 17.483 2.486 1.00 31.41 288 ALA A CA 1
ATOM 2245 C C . ALA A 1 288 ? -20.018 16.120 2.966 1.00 31.41 288 ALA A C 1
ATOM 2247 O O . ALA A 1 288 ? -20.331 15.928 4.136 1.00 31.41 288 ALA A O 1
ATOM 2248 N N . THR A 1 289 ? -20.119 15.147 2.063 1.00 33.09 289 THR A N 1
ATOM 2249 C CA . THR A 1 289 ? -20.249 13.748 2.470 1.00 33.09 289 THR A CA 1
ATOM 2250 C C . THR A 1 289 ? -18.870 13.266 2.891 1.00 33.09 289 THR A C 1
ATOM 2252 O O . THR A 1 289 ? -18.079 12.811 2.064 1.00 33.09 289 THR A O 1
ATOM 2255 N N . GLY A 1 290 ? -18.564 13.405 4.179 1.00 28.97 290 GLY A N 1
ATOM 2256 C CA . GLY A 1 290 ? -17.473 12.664 4.791 1.00 28.97 290 GLY A CA 1
ATOM 2257 C C . GLY A 1 290 ? -17.837 11.183 4.798 1.00 28.97 290 GLY A C 1
ATOM 2258 O O . GLY A 1 290 ? -18.631 10.751 5.627 1.00 28.97 290 GLY A O 1
ATOM 2259 N N . SER A 1 291 ? -17.265 10.396 3.886 1.00 29.58 291 SER A N 1
ATOM 2260 C CA . SER A 1 291 ? -17.115 8.964 4.142 1.00 29.58 291 SER A CA 1
ATOM 2261 C C . SER A 1 291 ? -16.027 8.822 5.194 1.00 29.58 291 SER A C 1
ATOM 2263 O O . SER A 1 291 ? -14.843 8.824 4.868 1.00 29.58 291 SER A O 1
ATOM 2265 N N . ARG A 1 292 ? -16.436 8.750 6.461 1.00 28.33 292 ARG A N 1
ATOM 2266 C CA . ARG A 1 292 ? -15.614 8.089 7.472 1.00 28.33 292 ARG A CA 1
ATOM 2267 C C . ARG A 1 292 ? -15.657 6.596 7.152 1.00 28.33 292 ARG A C 1
ATOM 2269 O O . ARG A 1 292 ? -16.739 6.062 6.898 1.00 28.33 292 ARG A O 1
ATOM 2276 N N . CYS A 1 293 ? -14.476 5.997 7.038 1.00 33.38 293 CYS A N 1
ATOM 2277 C CA . CYS A 1 293 ? -14.316 4.550 7.113 1.00 33.38 293 CYS A CA 1
ATOM 2278 C C . CYS A 1 293 ? -14.724 4.060 8.502 1.00 33.38 293 CYS A C 1
ATOM 2280 O O . CYS A 1 293 ? -14.543 4.845 9.462 1.00 33.38 293 CYS A O 1
#

Foldseek 3Di:
DVVQLVVQLCVLLVVLVVVLPDPPDALQNNLVSVLVSLQSSVVSNVVSVVVVVVVDPPDLVVVLVVLVVVLVVLVVVQVVCVPPHHDDPVVVVVSVVVNVVSVVVNVVSVVVVVVVVVVVVCVVQPDDPPDDNVVVCVVVPPVDPDPDDDFQAAPVRHGQDDPVSNVVSVCVVCCCVVVPDPDDPVVVVVVVVVDPDPPCPVVVCLVALVVQDLVVLLVVLVVFDPPDDDWPSRQHSVNCNVCSVSCSVVVSSSSNSCSVVVHHRPCLVGGDDDDDDDPDPDDDDDDPPPPRD